Protein AF-0000000074131746 (afdb_homodimer)

Foldseek 3Di:
DPPQDDADPVLVLLVVQQQVVQKDFLVSSCVVCVVVPVDDSVVSVVSLVVCVVVVQWDWDDDVPTIIIGGPDHDVVNVVSVVVVVLVQDWPQCNVVVVVVVVVVDDDDPVRVVVVVVVVVVCVVPPDPHDDTDNDVPDDPPPPPPPPD/DPPQDDADPVLVLLVVQQQVVQKDFLVSSCVVCVVVPVDDSVVSVVSLVVCVVVVQWDWDDDVPTIIIGGPDHDVVNVVSVVVVVLVQDWPQCNVVVVVVVVVVDDDDPVRVVVVVVVVVVCVVPPDPHDDTDNDVPDDPPPVPPPPD

InterPro domains:
  IPR005650 BlaI transcriptional regulatory family [PF03965] (7-120)
  IPR005650 BlaI transcriptional regulatory family [PIRSF019455] (4-130)
  IPR014071 Copper transport repressor CopY/TcrY [TIGR02698] (6-135)
  IPR036388 Winged helix-like DNA-binding domain superfamily [G3DSA:1.10.10.10] (1-81)
  IPR036390 Winged helix DNA-binding domain superfamily [SSF46785] (6-123)

pLDDT: mean 87.14, std 15.18, range [27.81, 98.25]

Radius of gyration: 21.37 Å; Cα contacts (8 Å, |Δi|>4): 357; chains: 2; bounding box: 47×70×38 Å

Structure (mmCIF, N/CA/C/O backbone):
data_AF-0000000074131746-model_v1
#
loop_
_entity.id
_entity.type
_entity.pdbx_description
1 polymer 'CopAB ATPases metal-fist type repressor'
#
loop_
_atom_site.group_PDB
_atom_site.id
_atom_site.type_symbol
_atom_site.label_atom_id
_atom_site.label_alt_id
_atom_site.label_comp_id
_atom_site.label_asym_id
_atom_site.label_entity_id
_atom_site.label_seq_id
_atom_site.pdbx_PDB_ins_code
_atom_site.Cartn_x
_atom_site.Cartn_y
_atom_site.Cartn_z
_atom_site.occupancy
_atom_site.B_iso_or_equiv
_atom_site.auth_seq_id
_atom_site.auth_comp_id
_atom_site.auth_asym_id
_atom_site.auth_atom_id
_atom_site.pdbx_PDB_model_num
ATOM 1 N N . MET A 1 1 ? 11.625 -12.805 16.641 1 27.81 1 MET A N 1
ATOM 2 C CA . MET A 1 1 ? 10.719 -11.688 16.391 1 27.81 1 MET A CA 1
ATOM 3 C C . MET A 1 1 ? 10.656 -11.367 14.891 1 27.81 1 MET A C 1
ATOM 5 O O . MET A 1 1 ? 11.664 -10.984 14.297 1 27.81 1 MET A O 1
ATOM 9 N N . LEU A 1 2 ? 10 -11.992 14 1 40.97 2 LEU A N 1
ATOM 10 C CA . LEU A 1 2 ? 10.227 -11.891 12.562 1 40.97 2 LEU A CA 1
ATOM 11 C C . LEU A 1 2 ? 10.25 -10.43 12.125 1 40.97 2 LEU A C 1
ATOM 13 O O . LEU A 1 2 ? 9.375 -9.648 12.492 1 40.97 2 LEU A O 1
ATOM 17 N N . GLU A 1 3 ? 11.445 -9.914 11.945 1 53.53 3 GLU A N 1
ATOM 18 C CA . GLU A 1 3 ? 11.789 -8.555 11.539 1 53.53 3 GLU A CA 1
ATOM 19 C C . GLU A 1 3 ? 10.852 -8.055 10.445 1 53.53 3 GLU A C 1
ATOM 21 O O . GLU A 1 3 ? 10.258 -8.852 9.719 1 53.53 3 GLU A O 1
ATOM 26 N N . LYS A 1 4 ? 10.453 -6.93 10.617 1 67.19 4 LYS A N 1
ATOM 27 C CA . LYS A 1 4 ? 9.617 -6.266 9.617 1 67.19 4 LYS A CA 1
ATOM 28 C C . LYS A 1 4 ? 10.102 -6.562 8.203 1 67.19 4 LYS A C 1
ATOM 30 O O . LYS A 1 4 ? 11.289 -6.398 7.902 1 67.19 4 LYS A O 1
ATOM 35 N N . VAL A 1 5 ? 9.375 -7.336 7.445 1 79.5 5 VAL A N 1
ATOM 36 C CA . VAL A 1 5 ? 9.688 -7.715 6.074 1 79.5 5 VAL A CA 1
ATOM 37 C C . VAL A 1 5 ? 9.695 -6.473 5.184 1 79.5 5 VAL A C 1
ATOM 39 O O . VAL A 1 5 ? 8.727 -5.719 5.152 1 79.5 5 VAL A O 1
ATOM 42 N N . GLU A 1 6 ? 10.906 -6.129 4.781 1 81.88 6 GLU A N 1
ATOM 43 C CA . GLU A 1 6 ? 11.039 -5.035 3.824 1 81.88 6 GLU A CA 1
ATOM 44 C C . GLU A 1 6 ? 11.312 -5.562 2.418 1 81.88 6 GLU A C 1
ATOM 46 O O . GLU A 1 6 ? 12.43 -5.984 2.111 1 81.88 6 GLU A O 1
ATOM 51 N N . ILE A 1 7 ? 10.328 -5.543 1.594 1 87.25 7 ILE A N 1
ATOM 52 C CA . ILE A 1 7 ? 10.43 -6.066 0.236 1 87.25 7 ILE A CA 1
ATOM 53 C C . ILE A 1 7 ? 10.242 -4.934 -0.769 1 87.25 7 ILE A C 1
ATOM 55 O O . ILE A 1 7 ? 9.281 -4.164 -0.677 1 87.25 7 ILE A O 1
ATOM 59 N N . SER A 1 8 ? 11.195 -4.758 -1.64 1 87.25 8 SER A N 1
ATOM 60 C CA . SER A 1 8 ? 11.07 -3.768 -2.703 1 87.25 8 SER A CA 1
ATOM 61 C C . SER A 1 8 ? 10.062 -4.207 -3.754 1 87.25 8 SER A C 1
ATOM 63 O O . SER A 1 8 ? 9.641 -5.367 -3.77 1 87.25 8 SER A O 1
ATOM 65 N N . ASN A 1 9 ? 9.703 -3.336 -4.668 1 84.19 9 ASN A N 1
ATOM 66 C CA . ASN A 1 9 ? 8.758 -3.662 -5.73 1 84.19 9 ASN A CA 1
ATOM 67 C C . ASN A 1 9 ? 9.273 -4.797 -6.613 1 84.19 9 ASN A C 1
ATOM 69 O O . ASN A 1 9 ? 8.523 -5.707 -6.965 1 84.19 9 ASN A O 1
ATOM 73 N N . ALA A 1 10 ? 10.57 -4.68 -6.914 1 88.75 10 ALA A N 1
ATOM 74 C CA . ALA A 1 10 ? 11.172 -5.707 -7.762 1 88.75 10 ALA A CA 1
ATOM 75 C C . ALA A 1 10 ? 11.18 -7.062 -7.059 1 88.75 10 ALA A C 1
ATOM 77 O O . ALA A 1 10 ? 10.852 -8.086 -7.664 1 88.75 10 ALA A O 1
ATOM 78 N N . GLU A 1 11 ? 11.492 -6.984 -5.82 1 93.12 11 GLU A N 1
ATOM 79 C CA . GLU A 1 11 ? 11.508 -8.219 -5.039 1 93.12 11 GLU A CA 1
ATOM 80 C C . GLU A 1 11 ? 10.102 -8.797 -4.891 1 93.12 11 GLU A C 1
ATOM 82 O O . GLU A 1 11 ? 9.93 -10.016 -4.883 1 93.12 11 GLU A O 1
ATOM 87 N N . TRP A 1 12 ? 9.227 -7.906 -4.816 1 91.25 12 TRP A N 1
ATOM 88 C CA . TRP A 1 12 ? 7.84 -8.328 -4.668 1 91.25 12 TRP A CA 1
ATOM 89 C C . TRP A 1 12 ? 7.387 -9.141 -5.879 1 91.25 12 TRP A C 1
ATOM 91 O O . TRP A 1 12 ? 6.711 -10.164 -5.73 1 91.25 12 TRP A O 1
ATOM 101 N N . ASP A 1 13 ? 7.793 -8.789 -7.035 1 90.06 13 ASP A N 1
ATOM 102 C CA . ASP A 1 13 ? 7.441 -9.516 -8.258 1 90.06 13 ASP A CA 1
ATOM 103 C C . ASP A 1 13 ? 7.973 -10.945 -8.219 1 90.06 13 ASP A C 1
ATOM 105 O O . ASP A 1 13 ? 7.266 -11.883 -8.602 1 90.06 13 ASP A O 1
ATOM 109 N N . VAL A 1 14 ? 9.133 -10.977 -7.715 1 93.38 14 VAL A N 1
ATOM 110 C CA . VAL A 1 14 ? 9.742 -12.297 -7.621 1 93.38 14 VAL A CA 1
ATOM 111 C C . VAL A 1 14 ? 9.008 -13.125 -6.574 1 93.38 14 VAL A C 1
ATOM 113 O O . VAL A 1 14 ? 8.672 -14.289 -6.816 1 93.38 14 VAL A O 1
ATOM 116 N N . MET A 1 15 ? 8.742 -12.531 -5.445 1 93.31 15 MET A N 1
ATOM 117 C CA . MET A 1 15 ? 8.086 -13.227 -4.34 1 93.31 15 MET A CA 1
ATOM 118 C C . MET A 1 15 ? 6.707 -13.719 -4.75 1 93.31 15 MET A C 1
ATOM 120 O O . MET A 1 15 ? 6.293 -14.812 -4.359 1 93.31 15 MET A O 1
ATOM 124 N N . ARG A 1 16 ? 6.035 -12.945 -5.469 1 90.31 16 ARG A N 1
ATOM 125 C CA . ARG A 1 16 ? 4.707 -13.336 -5.922 1 90.31 16 ARG A CA 1
ATOM 126 C C . ARG A 1 16 ? 4.754 -14.664 -6.684 1 90.31 16 ARG A C 1
ATOM 128 O O . ARG A 1 16 ? 3.875 -15.508 -6.516 1 90.31 16 ARG A O 1
ATOM 135 N N . VAL A 1 17 ? 5.73 -14.82 -7.531 1 90.69 17 VAL A N 1
ATOM 136 C CA . VAL A 1 17 ? 5.883 -16.047 -8.305 1 90.69 17 VAL A CA 1
ATOM 137 C C . VAL A 1 17 ? 6.238 -17.203 -7.379 1 90.69 17 VAL A C 1
ATOM 139 O O . VAL A 1 17 ? 5.664 -18.297 -7.484 1 90.69 17 VAL A O 1
ATOM 142 N N . ILE A 1 18 ? 7.109 -16.922 -6.434 1 93.25 18 ILE A N 1
ATOM 143 C CA . ILE A 1 18 ? 7.559 -17.969 -5.523 1 93.25 18 ILE A CA 1
ATOM 144 C C . ILE A 1 18 ? 6.398 -18.406 -4.637 1 93.25 18 ILE A C 1
ATOM 146 O O . ILE A 1 18 ? 6.227 -19.609 -4.387 1 93.25 18 ILE A O 1
ATOM 150 N N . TRP A 1 19 ? 5.621 -17.516 -4.121 1 91.75 19 TRP A N 1
ATOM 151 C CA . TRP A 1 19 ? 4.441 -17.844 -3.334 1 91.75 19 TRP A CA 1
ATOM 152 C C . TRP A 1 19 ? 3.443 -18.656 -4.164 1 91.75 19 TRP A C 1
ATOM 154 O O . TRP A 1 19 ? 2.871 -19.625 -3.682 1 91.75 19 TRP A O 1
ATOM 164 N N . ALA A 1 20 ? 3.246 -18.234 -5.395 1 87.62 20 ALA A N 1
ATOM 165 C CA . ALA A 1 20 ? 2.25 -18.844 -6.266 1 87.62 20 ALA A CA 1
ATOM 166 C C . ALA A 1 20 ? 2.617 -20.297 -6.578 1 87.62 20 ALA A C 1
ATOM 168 O O . ALA A 1 20 ? 1.752 -21.172 -6.59 1 87.62 20 ALA A O 1
ATOM 169 N N . LEU A 1 21 ? 3.908 -20.547 -6.738 1 88.12 21 LEU A N 1
ATOM 170 C CA . LEU A 1 21 ? 4.352 -21.875 -7.176 1 88.12 21 LEU A CA 1
ATOM 171 C C . LEU A 1 21 ? 4.77 -22.734 -5.988 1 88.12 21 LEU A C 1
ATOM 173 O O . LEU A 1 21 ? 4.848 -23.953 -6.098 1 88.12 21 LEU A O 1
ATOM 177 N N . GLY A 1 22 ? 4.988 -22.094 -4.859 1 89.88 22 GLY A N 1
ATOM 178 C CA . GLY A 1 22 ? 5.426 -22.828 -3.678 1 89.88 22 GLY A CA 1
ATOM 179 C C . GLY A 1 22 ? 6.867 -23.297 -3.764 1 89.88 22 GLY A C 1
ATOM 180 O O . GLY A 1 22 ? 7.73 -22.797 -3.037 1 89.88 22 GLY A O 1
ATOM 181 N N . GLU A 1 23 ? 7.109 -24.281 -4.578 1 92.56 23 GLU A N 1
ATOM 182 C CA . GLU A 1 23 ? 8.445 -24.719 -4.961 1 92.56 23 GLU A CA 1
ATOM 183 C C . GLU A 1 23 ? 8.719 -24.453 -6.438 1 92.56 23 GLU A C 1
ATOM 185 O O . GLU A 1 23 ? 7.914 -24.812 -7.301 1 92.56 23 GLU A O 1
ATOM 190 N N . THR A 1 24 ? 9.844 -23.766 -6.621 1 93.62 24 THR A N 1
ATOM 191 C CA . THR A 1 24 ? 10.086 -23.359 -8 1 93.62 24 THR A CA 1
ATOM 192 C C . THR A 1 24 ? 11.586 -23.281 -8.281 1 93.62 24 THR A C 1
ATOM 194 O O . THR A 1 24 ? 12.398 -23.406 -7.363 1 93.62 24 THR A O 1
ATOM 197 N N . THR A 1 25 ? 11.906 -23.172 -9.578 1 94.75 25 THR A N 1
ATOM 198 C CA . THR A 1 25 ? 13.289 -23.016 -9.992 1 94.75 25 THR A CA 1
ATOM 199 C C . THR A 1 25 ? 13.531 -21.625 -10.57 1 94.75 25 THR A C 1
ATOM 201 O O . THR A 1 25 ? 12.586 -20.891 -10.852 1 94.75 25 THR A O 1
ATOM 204 N N . SER A 1 26 ? 14.883 -21.25 -10.641 1 94.06 26 SER A N 1
ATOM 205 C CA . SER A 1 26 ? 15.211 -19.953 -11.25 1 94.06 26 SER A CA 1
ATOM 206 C C . SER A 1 26 ? 14.641 -19.844 -12.656 1 94.06 26 SER A C 1
ATOM 208 O O . SER A 1 26 ? 14.141 -18.797 -13.055 1 94.06 26 SER A O 1
ATOM 210 N N . ARG A 1 27 ? 14.578 -20.953 -13.422 1 92.44 27 ARG A N 1
ATOM 211 C CA . ARG A 1 27 ? 14.047 -20.969 -14.781 1 92.44 27 ARG A CA 1
ATOM 212 C C . ARG A 1 27 ? 12.547 -20.672 -14.789 1 92.44 27 ARG A C 1
ATOM 214 O O . ARG A 1 27 ? 12.078 -19.859 -15.594 1 92.44 27 ARG A O 1
ATOM 221 N N . GLN A 1 28 ? 11.875 -21.297 -13.891 1 90.81 28 GLN A N 1
ATOM 222 C CA . GLN A 1 28 ? 10.43 -21.094 -13.797 1 90.81 28 GLN A CA 1
ATOM 223 C C . GLN A 1 28 ? 10.109 -19.641 -13.406 1 90.81 28 GLN A C 1
ATOM 225 O O . GLN A 1 28 ? 9.164 -19.047 -13.93 1 90.81 28 GLN A O 1
ATOM 230 N N . ILE A 1 29 ? 10.883 -19.109 -12.492 1 92.62 29 ILE A N 1
ATOM 231 C CA . ILE A 1 29 ? 10.672 -17.734 -12.047 1 92.62 29 ILE A CA 1
ATOM 232 C C . ILE A 1 29 ? 10.922 -16.766 -13.195 1 92.62 29 ILE A C 1
ATOM 234 O O . ILE A 1 29 ? 10.125 -15.852 -13.438 1 92.62 29 ILE A O 1
ATOM 238 N N . ILE A 1 30 ? 11.984 -17.016 -13.938 1 92.88 30 ILE A N 1
ATOM 239 C CA . ILE A 1 30 ? 12.367 -16.156 -15.055 1 92.88 30 ILE A CA 1
ATOM 240 C C . ILE A 1 30 ? 11.273 -16.188 -16.125 1 92.88 30 ILE A C 1
ATOM 242 O O . ILE A 1 30 ? 10.875 -15.148 -16.656 1 92.88 30 ILE A O 1
ATOM 246 N N . GLU A 1 31 ? 10.766 -17.359 -16.438 1 89.69 31 GLU A N 1
ATOM 247 C CA . GLU A 1 31 ? 9.727 -17.531 -17.438 1 89.69 31 GLU A CA 1
ATOM 248 C C . GLU A 1 31 ? 8.438 -16.812 -17.031 1 89.69 31 GLU A C 1
ATOM 250 O O . GLU A 1 31 ? 7.793 -16.156 -17.844 1 89.69 31 GLU A O 1
ATOM 255 N N . ALA A 1 32 ? 8.125 -17 -15.773 1 86.81 32 ALA A N 1
ATOM 256 C CA . ALA A 1 32 ? 6.895 -16.391 -15.266 1 86.81 32 ALA A CA 1
ATOM 257 C C . ALA A 1 32 ? 6.973 -14.867 -15.312 1 86.81 32 ALA A C 1
ATOM 259 O O . ALA A 1 32 ? 5.965 -14.195 -15.539 1 86.81 32 ALA A O 1
ATOM 260 N N . LEU A 1 33 ? 8.172 -14.305 -15.07 1 88.81 33 LEU A N 1
ATOM 261 C CA . LEU A 1 33 ? 8.336 -12.859 -14.992 1 88.81 33 LEU A CA 1
ATOM 262 C C . LEU A 1 33 ? 8.664 -12.273 -16.359 1 88.81 33 LEU A C 1
ATOM 264 O O . LEU A 1 33 ? 8.633 -11.055 -16.531 1 88.81 33 LEU A O 1
ATOM 268 N N . SER A 1 34 ? 8.977 -13.086 -17.328 1 83.19 34 SER A N 1
ATOM 269 C CA . SER A 1 34 ? 9.406 -12.609 -18.641 1 83.19 34 SER A CA 1
ATOM 270 C C . SER A 1 34 ? 8.297 -11.82 -19.328 1 83.19 34 SER A C 1
ATOM 272 O O . SER A 1 34 ? 8.562 -10.828 -20.016 1 83.19 34 SER A O 1
ATOM 274 N N . ASP A 1 35 ? 7.086 -12.25 -19.125 1 74.5 35 ASP A N 1
ATOM 275 C CA . ASP A 1 35 ? 5.969 -11.586 -19.781 1 74.5 35 ASP A CA 1
ATOM 276 C C . ASP A 1 35 ? 5.617 -10.273 -19.078 1 74.5 35 ASP A C 1
ATOM 278 O O . ASP A 1 35 ? 5.113 -9.344 -19.719 1 74.5 35 ASP A O 1
ATOM 282 N N . ARG A 1 36 ? 5.867 -10.266 -17.781 1 73.31 36 ARG A N 1
ATOM 283 C CA . ARG A 1 36 ? 5.453 -9.102 -17.016 1 73.31 36 ARG A CA 1
ATOM 284 C C . ARG A 1 36 ? 6.582 -8.086 -16.906 1 73.31 36 ARG A C 1
ATOM 286 O O . ARG A 1 36 ? 6.352 -6.879 -17 1 73.31 36 ARG A O 1
ATOM 293 N N . ARG A 1 37 ? 7.723 -8.812 -16.719 1 74.44 37 ARG A N 1
ATOM 294 C CA . ARG A 1 37 ? 8.891 -7.957 -16.547 1 74.44 37 ARG A CA 1
ATOM 295 C C . ARG A 1 37 ? 9.93 -8.219 -17.625 1 74.44 37 ARG A C 1
ATOM 297 O O . ARG A 1 37 ? 10.047 -9.336 -18.125 1 74.44 37 ARG A O 1
ATOM 304 N N . GLN A 1 38 ? 10.367 -7.254 -18.391 1 82.25 38 GLN A N 1
ATOM 305 C CA . GLN A 1 38 ? 11.406 -7.375 -19.406 1 82.25 38 GLN A CA 1
ATOM 306 C C . GLN A 1 38 ? 12.797 -7.391 -18.766 1 82.25 38 GLN A C 1
ATOM 308 O O . GLN A 1 38 ? 13.695 -6.68 -19.219 1 82.25 38 GLN A O 1
ATOM 313 N N . TRP A 1 39 ? 12.922 -8.281 -17.719 1 83.5 39 TRP A N 1
ATOM 314 C CA . TRP A 1 39 ? 14.219 -8.398 -17.062 1 83.5 39 TRP A CA 1
ATOM 315 C C . TRP A 1 39 ? 15.094 -9.438 -17.75 1 83.5 39 TRP A C 1
ATOM 317 O O . TRP A 1 39 ? 14.594 -10.445 -18.25 1 83.5 39 TRP A O 1
ATOM 327 N N . LYS A 1 40 ? 16.344 -9.156 -17.703 1 89.56 40 LYS A N 1
ATOM 328 C CA . LYS A 1 40 ? 17.297 -10.203 -18.047 1 89.56 40 LYS A CA 1
ATOM 329 C C . LYS A 1 40 ? 17.328 -11.297 -16.984 1 89.56 40 LYS A C 1
ATOM 331 O O . LYS A 1 40 ? 17.125 -11.031 -15.805 1 89.56 40 LYS A O 1
ATOM 336 N N . PRO A 1 41 ? 17.547 -12.508 -17.484 1 92.75 41 PRO A N 1
ATOM 337 C CA . PRO A 1 41 ? 17.641 -13.609 -16.516 1 92.75 41 PRO A CA 1
ATOM 338 C C . PRO A 1 41 ? 18.594 -13.297 -15.359 1 92.75 41 PRO A C 1
ATOM 340 O O . PRO A 1 41 ? 18.297 -13.641 -14.211 1 92.75 41 PRO A O 1
ATOM 343 N N . ALA A 1 42 ? 19.625 -12.609 -15.586 1 93.88 42 ALA A N 1
ATOM 344 C CA . ALA A 1 42 ? 20.609 -12.281 -14.547 1 93.88 42 ALA A CA 1
ATOM 345 C C . ALA A 1 42 ? 19.984 -11.391 -13.477 1 93.88 42 ALA A C 1
ATOM 347 O O . ALA A 1 42 ? 20.312 -11.508 -12.289 1 93.88 42 ALA A O 1
ATOM 348 N N . THR A 1 43 ? 19.156 -10.508 -13.828 1 93.69 43 THR A N 1
ATOM 349 C CA . THR A 1 43 ? 18.469 -9.617 -12.891 1 93.69 43 THR A CA 1
ATOM 350 C C . THR A 1 43 ? 17.594 -10.414 -11.938 1 93.69 43 THR A C 1
ATOM 352 O O . THR A 1 43 ? 17.641 -10.211 -10.719 1 93.69 43 THR A O 1
ATOM 355 N N . THR A 1 44 ? 16.859 -11.273 -12.562 1 95.25 44 THR A N 1
ATOM 356 C CA . THR A 1 44 ? 15.977 -12.117 -11.758 1 95.25 44 THR A CA 1
ATOM 357 C C . THR A 1 44 ? 16.797 -12.969 -10.781 1 95.25 44 THR A C 1
ATOM 359 O O . THR A 1 44 ? 16.422 -13.102 -9.609 1 95.25 44 THR A O 1
ATOM 362 N N . LYS A 1 45 ? 17.875 -13.492 -11.266 1 95.75 45 LYS A N 1
ATOM 363 C CA . LYS A 1 45 ? 18.734 -14.32 -10.414 1 95.75 45 LYS A CA 1
ATOM 364 C C . LYS A 1 45 ? 19.312 -13.508 -9.258 1 95.75 45 LYS A C 1
ATOM 366 O O . LYS A 1 45 ? 19.375 -13.992 -8.125 1 95.75 45 LYS A O 1
ATOM 371 N N . THR A 1 46 ? 19.703 -12.344 -9.531 1 96.62 46 THR A N 1
ATOM 372 C CA . THR A 1 46 ? 20.203 -11.453 -8.492 1 96.62 46 THR A CA 1
ATOM 373 C C . THR A 1 46 ? 19.141 -11.195 -7.426 1 96.62 46 THR A C 1
ATOM 375 O O . THR A 1 46 ? 19.438 -11.25 -6.23 1 96.62 46 THR A O 1
ATOM 378 N N . LEU A 1 47 ? 17.969 -10.977 -7.867 1 96.88 47 LEU A N 1
ATOM 379 C CA . LEU A 1 47 ? 16.859 -10.711 -6.949 1 96.88 47 LEU A CA 1
ATOM 380 C C . LEU A 1 47 ? 16.562 -11.938 -6.09 1 96.88 47 LEU A C 1
ATOM 382 O O . LEU A 1 47 ? 16.297 -11.812 -4.891 1 96.88 47 LEU A O 1
ATOM 386 N N . ILE A 1 48 ? 16.609 -13.102 -6.777 1 97.06 48 ILE A N 1
ATOM 387 C CA . ILE A 1 48 ? 16.406 -14.344 -6.035 1 97.06 48 ILE A CA 1
ATOM 388 C C . ILE A 1 48 ? 17.469 -14.469 -4.949 1 97.06 48 ILE A C 1
ATOM 390 O O . ILE A 1 48 ? 17.156 -14.773 -3.793 1 97.06 48 ILE A O 1
ATOM 394 N N . GLY A 1 49 ? 18.688 -14.242 -5.32 1 97.06 49 GLY A N 1
ATOM 395 C CA . GLY A 1 49 ? 19.797 -14.305 -4.371 1 97.06 49 GLY A CA 1
ATOM 396 C C . GLY A 1 49 ? 19.625 -13.352 -3.203 1 97.06 49 GLY A C 1
ATOM 397 O O . GLY A 1 49 ? 19.922 -13.703 -2.059 1 97.06 49 GLY A O 1
ATOM 398 N N . ARG A 1 50 ? 19.141 -12.164 -3.428 1 97.19 50 ARG A N 1
ATOM 399 C CA . ARG A 1 50 ? 18.875 -11.18 -2.379 1 97.19 50 ARG A CA 1
ATOM 400 C C . ARG A 1 50 ? 17.812 -11.672 -1.418 1 97.19 50 ARG A C 1
ATOM 402 O O . ARG A 1 50 ? 17.938 -11.516 -0.202 1 97.19 50 ARG A O 1
ATOM 409 N N . LEU A 1 51 ? 16.812 -12.242 -1.971 1 97.44 51 LEU A N 1
ATOM 410 C CA . LEU A 1 51 ? 15.711 -12.742 -1.157 1 97.44 51 LEU A CA 1
ATOM 411 C C . LEU A 1 51 ? 16.172 -13.898 -0.274 1 97.44 51 LEU A C 1
ATOM 413 O O . LEU A 1 51 ? 15.734 -14.023 0.872 1 97.44 51 LEU A O 1
ATOM 417 N N . VAL A 1 52 ? 17.031 -14.742 -0.817 1 97.19 52 VAL A N 1
ATOM 418 C CA . VAL A 1 52 ? 17.609 -15.836 -0.042 1 97.19 52 VAL A CA 1
ATOM 419 C C . VAL A 1 52 ? 18.484 -15.266 1.082 1 97.19 52 VAL A C 1
ATOM 421 O O . VAL A 1 52 ? 18.375 -15.703 2.23 1 97.19 52 VAL A O 1
ATOM 424 N N . ALA A 1 53 ? 19.25 -14.289 0.76 1 96.94 53 ALA A N 1
ATOM 425 C CA . ALA A 1 53 ? 20.141 -13.664 1.743 1 96.94 53 ALA A CA 1
ATOM 426 C C . ALA A 1 53 ? 19.328 -13.008 2.863 1 96.94 53 ALA A C 1
ATOM 428 O O . ALA A 1 53 ? 19.75 -13.031 4.023 1 96.94 53 ALA A O 1
ATOM 429 N N . LYS A 1 54 ? 18.188 -12.508 2.553 1 95.25 54 LYS A N 1
ATOM 430 C CA . LYS A 1 54 ? 17.312 -11.852 3.527 1 95.25 54 LYS A CA 1
ATOM 431 C C . LYS A 1 54 ? 16.547 -12.867 4.363 1 95.25 54 LYS A C 1
ATOM 433 O O . LYS A 1 54 ? 15.938 -12.516 5.371 1 95.25 54 LYS A O 1
ATOM 438 N N . GLY A 1 55 ? 16.562 -14.086 3.904 1 96.19 55 GLY A N 1
ATOM 439 C CA . GLY A 1 55 ? 15.867 -15.133 4.629 1 96.19 55 GLY A CA 1
ATOM 440 C C . GLY A 1 55 ? 14.391 -15.234 4.273 1 96.19 55 GLY A C 1
ATOM 441 O O . GLY A 1 55 ? 13.617 -15.844 5.008 1 96.19 55 GLY A O 1
ATOM 442 N N . TYR A 1 56 ? 13.961 -14.641 3.221 1 96.81 56 TYR A N 1
ATOM 443 C CA . TYR A 1 56 ? 12.57 -14.688 2.793 1 96.81 56 TYR A CA 1
ATOM 444 C C . TYR A 1 56 ? 12.297 -15.906 1.927 1 96.81 56 TYR A C 1
ATOM 446 O O . TYR A 1 56 ? 11.172 -16.391 1.866 1 96.81 56 TYR A O 1
ATOM 454 N N . VAL A 1 57 ? 13.359 -16.312 1.23 1 97.44 57 VAL A N 1
ATOM 455 C CA . VAL A 1 57 ? 13.312 -17.469 0.334 1 97.44 57 VAL A CA 1
ATOM 456 C C . VAL A 1 57 ? 14.336 -18.5 0.769 1 97.44 57 VAL A C 1
ATOM 458 O O . VAL A 1 57 ? 15.477 -18.156 1.11 1 97.44 57 VAL A O 1
ATOM 461 N N . GLY A 1 58 ? 13.836 -19.688 0.869 1 97.5 58 GLY A N 1
ATOM 462 C CA . GLY A 1 58 ? 14.742 -20.797 1.113 1 97.5 58 GLY A CA 1
ATOM 463 C C . GLY A 1 58 ? 15.195 -21.5 -0.158 1 97.5 58 GLY A C 1
ATOM 464 O O . GLY A 1 58 ? 14.562 -21.359 -1.207 1 97.5 58 GLY A O 1
ATOM 465 N N . THR A 1 59 ? 16.312 -22.188 -0.071 1 95.94 59 THR A N 1
ATOM 466 C CA . THR A 1 59 ? 16.844 -22.922 -1.216 1 95.94 59 THR A CA 1
ATOM 467 C C . THR A 1 59 ? 17.266 -24.344 -0.808 1 95.94 59 THR A C 1
ATOM 469 O O . THR A 1 59 ? 17.688 -24.562 0.327 1 95.94 59 THR A O 1
ATOM 472 N N . ARG A 1 60 ? 16.938 -25.219 -1.604 1 94.88 60 ARG A N 1
ATOM 473 C CA . ARG A 1 60 ? 17.453 -26.578 -1.444 1 94.88 60 ARG A CA 1
ATOM 474 C C . ARG A 1 60 ? 17.859 -27.172 -2.789 1 94.88 60 ARG A C 1
ATOM 476 O O . ARG A 1 60 ? 17.266 -26.828 -3.822 1 94.88 60 ARG A O 1
ATOM 483 N N . ARG A 1 61 ? 18.797 -28.016 -2.738 1 91.38 61 ARG A N 1
ATOM 484 C CA . ARG A 1 61 ? 19.312 -28.609 -3.967 1 91.38 61 ARG A CA 1
ATOM 485 C C . ARG A 1 61 ? 18.5 -29.844 -4.363 1 91.38 61 ARG A C 1
ATOM 487 O O . ARG A 1 61 ? 18.125 -30.641 -3.51 1 91.38 61 ARG A O 1
ATOM 494 N N . LYS A 1 62 ? 18.109 -29.844 -5.52 1 88.31 62 LYS A N 1
ATOM 495 C CA . LYS A 1 62 ? 17.5 -31.031 -6.133 1 88.31 62 LYS A CA 1
ATOM 496 C C . LYS A 1 62 ? 18.219 -31.406 -7.43 1 88.31 62 LYS A C 1
ATOM 498 O O . LYS A 1 62 ? 17.938 -30.828 -8.484 1 88.31 62 LYS A O 1
ATOM 503 N N . GLY A 1 63 ? 19.031 -32.531 -7.32 1 89.19 63 GLY A N 1
ATOM 504 C CA . GLY A 1 63 ? 19.875 -32.875 -8.469 1 89.19 63 GLY A CA 1
ATOM 505 C C . GLY A 1 63 ? 20.812 -31.75 -8.859 1 89.19 63 GLY A C 1
ATOM 506 O O . GLY A 1 63 ? 21.594 -31.281 -8.031 1 89.19 63 GLY A O 1
ATOM 507 N N . ARG A 1 64 ? 20.641 -31.344 -10.102 1 85.5 64 ARG A N 1
ATOM 508 C CA . ARG A 1 64 ? 21.516 -30.297 -10.609 1 85.5 64 ARG A CA 1
ATOM 509 C C . ARG A 1 64 ? 20.859 -28.922 -10.477 1 85.5 64 ARG A C 1
ATOM 511 O O . ARG A 1 64 ? 21.469 -27.906 -10.82 1 85.5 64 ARG A O 1
ATOM 518 N N . ALA A 1 65 ? 19.641 -28.859 -9.961 1 87.75 65 ALA A N 1
ATOM 519 C CA . ALA A 1 65 ? 18.922 -27.594 -9.891 1 87.75 65 ALA A CA 1
ATOM 520 C C . ALA A 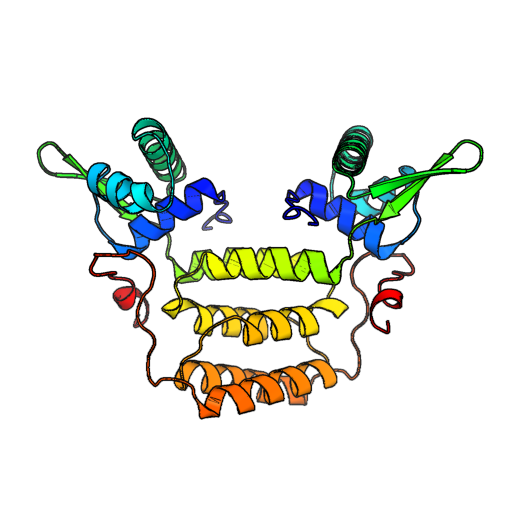1 65 ? 18.672 -27.172 -8.445 1 87.75 65 ALA A C 1
ATOM 522 O O . ALA A 1 65 ? 18.719 -28.016 -7.539 1 87.75 65 ALA A O 1
ATOM 523 N N . TYR A 1 66 ? 18.609 -25.844 -8.273 1 94.44 66 TYR A N 1
ATOM 524 C CA . TYR A 1 66 ? 18.172 -25.297 -6.988 1 94.44 66 TYR A CA 1
ATOM 525 C C . TYR A 1 66 ? 16.672 -25.062 -6.969 1 94.44 66 TYR A C 1
ATOM 527 O O . TYR A 1 66 ? 16.109 -24.531 -7.922 1 94.44 66 TYR A O 1
ATOM 535 N N . ILE A 1 67 ? 16.109 -25.594 -5.91 1 96.81 67 ILE A N 1
ATOM 536 C CA . ILE A 1 67 ? 14.695 -25.344 -5.684 1 96.81 67 ILE A CA 1
ATOM 537 C C . ILE A 1 67 ? 14.523 -24.203 -4.676 1 96.81 67 ILE A C 1
ATOM 539 O O . ILE A 1 67 ? 15.164 -24.203 -3.621 1 96.81 67 ILE A O 1
ATOM 543 N N . TYR A 1 68 ? 13.688 -23.25 -5.008 1 97 68 TYR A N 1
ATOM 544 C CA . TYR A 1 68 ? 13.391 -22.109 -4.148 1 97 68 TYR A CA 1
ATOM 545 C C . TYR A 1 68 ? 11.984 -22.203 -3.574 1 97 68 TYR A C 1
ATOM 547 O O . TYR A 1 68 ? 11.047 -22.609 -4.273 1 97 68 TYR A O 1
ATOM 555 N N . TYR A 1 69 ? 11.836 -21.875 -2.318 1 96.5 69 TYR A N 1
ATOM 556 C CA . TYR A 1 69 ? 10.531 -21.891 -1.664 1 96.5 69 TYR A CA 1
ATOM 557 C C . TYR A 1 69 ? 10.398 -20.734 -0.677 1 96.5 69 TYR A C 1
ATOM 559 O O . TYR A 1 69 ? 11.398 -20.281 -0.121 1 96.5 69 TYR A O 1
ATOM 567 N N . PRO A 1 70 ? 9.172 -20.281 -0.5 1 95.69 70 PRO A N 1
ATOM 568 C CA . PRO A 1 70 ? 9 -19.125 0.395 1 95.69 70 PRO A CA 1
ATOM 569 C C . PRO A 1 70 ? 9.125 -19.516 1.869 1 95.69 70 PRO A C 1
ATOM 571 O O . PRO A 1 70 ? 8.594 -20.531 2.295 1 95.69 70 PRO A O 1
ATOM 574 N N . ILE A 1 71 ? 9.812 -18.719 2.605 1 96.06 71 ILE A N 1
ATOM 575 C CA . ILE A 1 71 ? 9.93 -18.891 4.051 1 96.06 71 ILE A CA 1
ATOM 576 C C . ILE A 1 71 ? 8.891 -18.016 4.758 1 96.06 71 ILE A C 1
ATOM 578 O O . ILE A 1 71 ? 8.289 -18.453 5.746 1 96.06 71 ILE A O 1
ATOM 582 N N . ILE A 1 72 ? 8.586 -16.875 4.246 1 93.81 72 ILE A N 1
ATOM 583 C CA . ILE A 1 72 ? 7.594 -15.969 4.832 1 93.81 72 ILE A CA 1
ATOM 584 C C . ILE A 1 72 ? 6.23 -16.219 4.195 1 93.81 72 ILE A C 1
ATOM 586 O O . ILE A 1 72 ? 6.145 -16.609 3.027 1 93.81 72 ILE A O 1
ATOM 590 N N . LYS A 1 73 ? 5.203 -16 4.949 1 91.81 73 LYS A N 1
ATOM 591 C CA . LYS A 1 73 ? 3.84 -16.25 4.492 1 91.81 73 LYS A CA 1
ATOM 592 C C . LYS A 1 73 ? 3.324 -15.078 3.654 1 91.81 73 LYS A C 1
ATOM 594 O O . LYS A 1 73 ? 3.543 -13.914 4 1 91.81 73 LYS A O 1
ATOM 599 N N . GLU A 1 74 ? 2.656 -15.414 2.602 1 90.81 74 GLU A N 1
ATOM 600 C CA . GLU A 1 74 ? 2.205 -14.414 1.639 1 90.81 74 GLU A CA 1
ATOM 601 C C . GLU A 1 74 ? 1.212 -13.445 2.273 1 90.81 74 GLU A C 1
ATOM 603 O O . GLU A 1 74 ? 1.455 -12.234 2.314 1 90.81 74 GLU A O 1
ATOM 608 N N . GLN A 1 75 ? 0.13 -13.977 2.896 1 92.44 75 GLN A N 1
ATOM 609 C CA . GLN A 1 75 ? -0.933 -13.133 3.441 1 92.44 75 GLN A CA 1
ATOM 610 C C . GLN A 1 75 ? -0.404 -12.219 4.543 1 92.44 75 GLN A C 1
ATOM 612 O O . GLN A 1 75 ? -0.749 -11.039 4.594 1 92.44 75 GLN A O 1
ATOM 617 N N . GLN A 1 76 ? 0.405 -12.766 5.379 1 93.5 76 GLN A N 1
ATOM 618 C CA . GLN A 1 76 ? 0.97 -11.977 6.465 1 93.5 76 GLN A CA 1
ATOM 619 C C . GLN A 1 76 ? 1.834 -10.836 5.926 1 93.5 76 GLN A C 1
ATOM 621 O O . GLN A 1 76 ? 1.764 -9.711 6.418 1 93.5 76 GLN A O 1
ATOM 626 N N . THR A 1 77 ? 2.637 -11.188 4.941 1 93.31 77 THR A N 1
ATOM 627 C CA . THR A 1 77 ? 3.523 -10.195 4.344 1 93.31 77 THR A CA 1
ATOM 628 C C . THR A 1 77 ? 2.721 -9.102 3.639 1 93.31 77 THR A C 1
ATOM 630 O O . THR A 1 77 ? 3.023 -7.918 3.775 1 93.31 77 THR A O 1
ATOM 633 N N . ILE A 1 78 ? 1.67 -9.508 2.949 1 93.31 78 ILE A N 1
ATOM 634 C CA . ILE A 1 78 ? 0.773 -8.57 2.279 1 93.31 78 ILE A CA 1
ATOM 635 C C . ILE A 1 78 ? 0.147 -7.629 3.309 1 93.31 78 ILE A C 1
ATOM 637 O O . ILE A 1 78 ? 0.188 -6.41 3.148 1 93.31 78 ILE A O 1
ATOM 641 N N . ASN A 1 79 ? -0.373 -8.219 4.387 1 94.56 79 ASN A N 1
ATOM 642 C CA . ASN A 1 79 ? -1.034 -7.43 5.418 1 94.56 79 ASN A CA 1
ATOM 643 C C . ASN A 1 79 ? -0.089 -6.398 6.027 1 94.56 79 ASN A C 1
ATOM 645 O O . ASN A 1 79 ? -0.462 -5.238 6.211 1 94.56 79 ASN A O 1
ATOM 649 N N . GLU A 1 80 ? 1.081 -6.871 6.285 1 93.25 80 GLU A N 1
ATOM 650 C CA . GLU A 1 80 ? 2.059 -5.973 6.891 1 93.25 80 GLU A CA 1
ATOM 651 C C . GLU A 1 80 ? 2.383 -4.801 5.965 1 93.25 80 GLU A C 1
ATOM 653 O O . GLU A 1 80 ? 2.449 -3.654 6.406 1 93.25 80 GLU A O 1
ATOM 658 N N . GLN A 1 81 ? 2.568 -5.125 4.723 1 90.88 81 GLN A N 1
ATOM 659 C CA . GLN A 1 81 ? 2.9 -4.086 3.752 1 90.88 81 GLN A CA 1
ATOM 660 C C . GLN A 1 81 ? 1.749 -3.098 3.592 1 90.88 81 GLN A C 1
ATOM 662 O O . GLN A 1 81 ? 1.967 -1.884 3.57 1 90.88 81 GLN A O 1
ATOM 667 N N . ILE A 1 82 ? 0.513 -3.574 3.512 1 94 82 ILE A N 1
ATOM 668 C CA . ILE A 1 82 ? -0.651 -2.725 3.291 1 94 82 ILE A CA 1
ATOM 669 C C . ILE A 1 82 ? -0.914 -1.875 4.531 1 94 82 ILE A C 1
ATOM 671 O O . ILE A 1 82 ? -1.217 -0.684 4.426 1 94 82 ILE A O 1
ATOM 675 N N . LEU A 1 83 ? -0.757 -2.467 5.711 1 94.31 83 LEU A N 1
ATOM 676 C CA . LEU A 1 83 ? -0.958 -1.716 6.945 1 94.31 83 LEU A CA 1
ATOM 677 C C . LEU A 1 83 ? 0.079 -0.606 7.082 1 94.31 83 LEU A C 1
ATOM 679 O O . LEU A 1 83 ? -0.237 0.49 7.551 1 94.31 83 LEU A O 1
ATOM 683 N N . THR A 1 84 ? 1.253 -0.973 6.664 1 90.62 84 THR A N 1
ATOM 684 C CA . THR A 1 84 ? 2.295 0.047 6.684 1 90.62 84 THR A CA 1
ATOM 685 C C . THR A 1 84 ? 1.931 1.211 5.766 1 90.62 84 THR A C 1
ATOM 687 O O . THR A 1 84 ? 2.102 2.375 6.133 1 90.62 84 THR A O 1
ATOM 690 N N . SER A 1 85 ? 1.409 0.889 4.59 1 90.56 85 SER A N 1
ATOM 691 C CA . SER A 1 85 ? 0.994 1.92 3.645 1 90.56 85 SER A CA 1
ATOM 692 C C . SER A 1 85 ? -0.128 2.779 4.219 1 90.56 85 SER A C 1
ATOM 694 O O . SER A 1 85 ? -0.089 4.008 4.121 1 90.56 85 SER A O 1
ATOM 696 N N . PHE A 1 86 ? -1.115 2.209 4.926 1 93.12 86 PHE A N 1
ATOM 697 C CA . PHE A 1 86 ? -2.232 2.939 5.512 1 93.12 86 PHE A CA 1
ATOM 698 C C . PHE A 1 86 ? -1.774 3.744 6.723 1 93.12 86 PHE A C 1
ATOM 700 O O . PHE A 1 86 ? -2.363 4.777 7.047 1 93.12 86 PHE A O 1
ATOM 707 N N . GLY A 1 87 ? -0.726 3.234 7.367 1 89.88 87 GLY A N 1
ATOM 708 C CA . GLY A 1 87 ? -0.17 3.951 8.5 1 89.88 87 GLY A CA 1
ATOM 709 C C . GLY A 1 87 ? 0.451 5.281 8.125 1 89.88 87 GLY A C 1
ATOM 710 O O . GLY A 1 87 ? 0.668 6.141 8.984 1 89.88 87 GLY A O 1
ATOM 711 N N . ASN A 1 88 ? 0.681 5.395 6.852 1 85.06 88 ASN A N 1
ATOM 712 C CA . ASN A 1 88 ? 1.322 6.605 6.355 1 85.06 88 ASN A CA 1
ATOM 713 C C . ASN A 1 88 ? 0.302 7.586 5.785 1 85.06 88 ASN A C 1
ATOM 715 O O . ASN A 1 88 ? 0.673 8.57 5.137 1 85.06 88 ASN A O 1
ATOM 719 N N . ILE A 1 89 ? -0.978 7.332 5.996 1 88.75 89 ILE A N 1
ATOM 720 C CA . ILE A 1 89 ? -2.057 8.18 5.492 1 88.75 89 ILE A CA 1
ATOM 721 C C . ILE A 1 89 ? -2.748 8.883 6.656 1 88.75 89 ILE A C 1
ATOM 723 O O . ILE A 1 89 ? -2.949 8.289 7.719 1 88.75 89 ILE A O 1
ATOM 727 N N . CYS A 1 90 ? -3.072 10.125 6.449 1 87.06 90 CYS A N 1
ATOM 728 C CA . CYS A 1 90 ? -3.906 10.828 7.418 1 87.06 90 CYS A CA 1
ATOM 729 C C . CYS A 1 90 ? -5.238 10.117 7.617 1 87.06 90 CYS A C 1
ATOM 731 O O . CYS A 1 90 ? -5.871 9.695 6.645 1 87.06 90 CYS A O 1
ATOM 733 N N . GLN A 1 91 ? -5.621 9.969 8.844 1 89.31 91 GLN A N 1
ATOM 734 C CA . GLN A 1 91 ? -6.828 9.219 9.18 1 89.31 91 GLN A CA 1
ATOM 735 C C . GLN A 1 91 ? -8.055 9.812 8.484 1 89.31 9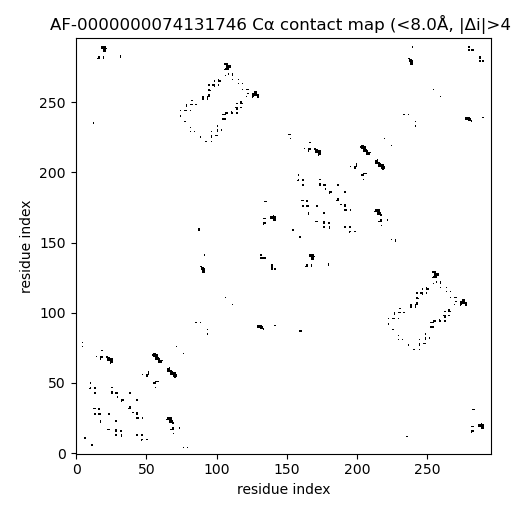1 GLN A C 1
ATOM 737 O O . GLN A 1 91 ? -9.031 9.102 8.227 1 89.31 91 GLN A O 1
ATOM 742 N N . MET A 1 92 ? -7.996 11.07 8.133 1 88.62 92 MET A N 1
ATOM 743 C CA . MET A 1 92 ? -9.133 11.719 7.48 1 88.62 92 MET A CA 1
ATOM 744 C C . MET A 1 92 ? -9.289 11.219 6.051 1 88.62 92 MET A C 1
ATOM 746 O O . MET A 1 92 ? -10.352 11.383 5.445 1 88.62 92 MET A O 1
ATOM 750 N N . HIS A 1 93 ? -8.234 10.68 5.508 1 91.94 93 HIS A N 1
ATOM 751 C CA . HIS A 1 93 ? -8.25 10.266 4.113 1 91.94 93 HIS A CA 1
ATOM 752 C C . HIS A 1 93 ? -8.492 8.766 3.986 1 91.94 93 HIS A C 1
ATOM 754 O O . HIS A 1 93 ? -8.734 8.258 2.889 1 91.94 93 HIS A O 1
ATOM 760 N N . VAL A 1 94 ? -8.484 8.078 5.121 1 94.38 94 VAL A N 1
ATOM 761 C CA . VAL A 1 94 ? -8.523 6.621 5.117 1 94.38 94 VAL A CA 1
ATOM 762 C C . VAL A 1 94 ? -9.852 6.145 4.52 1 94.38 94 VAL A C 1
ATOM 764 O O . VAL A 1 94 ? -9.867 5.25 3.668 1 94.38 94 VAL A O 1
ATOM 767 N N . GLY A 1 95 ? -10.953 6.762 4.965 1 95.5 95 GLY A N 1
ATOM 768 C CA . GLY A 1 95 ? -12.266 6.363 4.465 1 95.5 95 GLY A CA 1
ATOM 769 C C . GLY A 1 95 ? -12.375 6.441 2.955 1 95.5 95 GLY A C 1
ATOM 770 O O . GLY A 1 95 ? -12.781 5.473 2.309 1 95.5 95 GLY A O 1
ATOM 771 N N . GLN A 1 96 ? -11.992 7.57 2.434 1 95.31 96 GLN A N 1
ATOM 772 C CA . GLN A 1 96 ? -12.047 7.762 0.988 1 95.31 96 GLN A CA 1
ATOM 773 C C . GLN A 1 96 ? -11.109 6.793 0.271 1 95.31 96 GLN A C 1
ATOM 775 O O . GLN A 1 96 ? -11.43 6.297 -0.811 1 95.31 96 GLN A O 1
ATOM 780 N N . THR A 1 97 ? -9.961 6.578 0.829 1 96.81 97 THR A N 1
ATOM 781 C CA . THR A 1 97 ? -9 5.648 0.248 1 96.81 97 THR A CA 1
ATOM 782 C C . THR A 1 97 ? -9.578 4.242 0.175 1 96.81 97 THR A C 1
ATOM 784 O O . THR A 1 97 ? -9.5 3.584 -0.864 1 96.81 97 THR A O 1
ATOM 787 N N . LEU A 1 98 ? -10.195 3.807 1.233 1 97.94 98 LEU A N 1
ATOM 788 C CA . LEU A 1 98 ? -10.82 2.488 1.261 1 97.94 98 LEU A CA 1
ATOM 789 C C . LEU A 1 98 ? -11.953 2.4 0.24 1 97.94 98 LEU A C 1
ATOM 791 O O . LEU A 1 98 ? -12.109 1.374 -0.427 1 97.94 98 LEU A O 1
ATOM 795 N N . ALA A 1 99 ? -12.727 3.439 0.139 1 97.88 99 ALA A N 1
ATOM 796 C CA .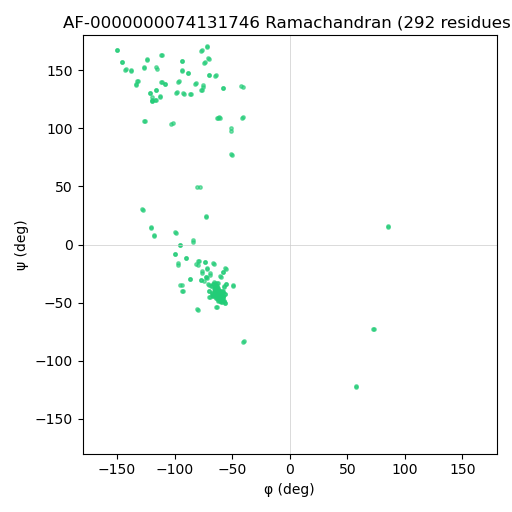 ALA A 1 99 ? -13.781 3.477 -0.868 1 97.88 99 ALA A CA 1
ATOM 797 C C . ALA A 1 99 ? -13.211 3.301 -2.271 1 97.88 99 ALA A C 1
ATOM 799 O O . ALA A 1 99 ? -13.758 2.553 -3.084 1 97.88 99 ALA A O 1
ATOM 800 N N . THR A 1 100 ? -12.148 3.996 -2.504 1 97.5 100 THR A N 1
ATOM 801 C CA . THR A 1 100 ? -11.484 3.902 -3.801 1 97.5 100 THR A CA 1
ATOM 802 C C . THR A 1 100 ? -11.008 2.479 -4.062 1 97.5 100 THR A C 1
ATOM 804 O O . THR A 1 100 ? -11.195 1.946 -5.16 1 97.5 100 THR A O 1
ATOM 807 N N . VAL A 1 101 ? -10.383 1.84 -3.074 1 97.75 101 VAL A N 1
ATOM 808 C CA . VAL A 1 101 ? -9.914 0.464 -3.215 1 97.75 101 VAL A CA 1
ATOM 809 C C . VAL A 1 101 ? -11.094 -0.453 -3.527 1 97.75 101 VAL A C 1
ATOM 811 O O . VAL A 1 101 ? -11.055 -1.225 -4.488 1 97.75 101 VAL A O 1
ATOM 814 N N . LEU A 1 102 ? -12.156 -0.327 -2.74 1 97.5 102 LEU A N 1
ATOM 815 C CA . LEU A 1 102 ? -13.328 -1.182 -2.92 1 97.5 102 LEU A CA 1
ATOM 816 C C . LEU A 1 102 ? -13.883 -1.054 -4.332 1 97.5 102 LEU A C 1
ATOM 818 O O . LEU A 1 102 ? -14.312 -2.045 -4.93 1 97.5 102 LEU A O 1
ATOM 822 N N . ASN A 1 103 ? -13.836 0.101 -4.879 1 97.06 103 ASN A N 1
ATOM 823 C CA . ASN A 1 103 ? -14.375 0.343 -6.215 1 97.06 103 ASN A CA 1
ATOM 824 C C . ASN A 1 103 ? -13.477 -0.247 -7.297 1 97.06 103 ASN A C 1
ATOM 826 O O . ASN A 1 103 ? -13.898 -0.397 -8.445 1 97.06 103 ASN A O 1
ATOM 830 N N . ASN A 1 104 ? -12.25 -0.588 -6.91 1 96.19 104 ASN A N 1
ATOM 831 C CA . ASN A 1 104 ? -11.305 -0.981 -7.945 1 96.19 104 ASN A CA 1
ATOM 832 C C . ASN A 1 104 ? -10.836 -2.422 -7.758 1 96.19 104 ASN A C 1
ATOM 834 O O . ASN A 1 104 ? -9.883 -2.859 -8.414 1 96.19 104 ASN A O 1
ATOM 838 N N . VAL A 1 105 ? -11.422 -3.152 -6.867 1 94.88 105 VAL A N 1
ATOM 839 C CA . VAL A 1 105 ? -11.039 -4.547 -6.672 1 94.88 105 VAL A CA 1
ATOM 840 C C . VAL A 1 105 ? -12.258 -5.445 -6.82 1 94.88 105 VAL A C 1
ATOM 842 O O . VAL A 1 105 ? -13.398 -4.984 -6.691 1 94.88 105 VAL A O 1
ATOM 845 N N . GLU A 1 106 ? -11.938 -6.715 -7.086 1 93.38 106 GLU A N 1
ATOM 846 C CA . GLU A 1 106 ? -12.992 -7.727 -7.098 1 93.38 106 GLU A CA 1
ATOM 847 C C . GLU A 1 106 ? -13.062 -8.469 -5.766 1 93.38 106 GLU A C 1
ATOM 849 O O . GLU A 1 106 ? -12.031 -8.781 -5.168 1 93.38 106 GLU A O 1
ATOM 854 N N . LEU A 1 107 ? -14.32 -8.719 -5.348 1 96.25 107 LEU A N 1
ATOM 855 C CA . LEU A 1 107 ? -14.555 -9.414 -4.082 1 96.25 107 LEU A CA 1
ATOM 856 C C . LEU A 1 107 ? -15.562 -10.539 -4.262 1 96.25 107 LEU A C 1
ATOM 858 O O . LEU A 1 107 ? -16.516 -10.414 -5.035 1 96.25 107 LEU A O 1
ATOM 862 N N . SER A 1 108 ? -15.273 -11.617 -3.58 1 96.19 108 SER A N 1
ATOM 863 C CA . SER A 1 108 ? -16.266 -12.695 -3.537 1 96.19 108 SER A CA 1
ATOM 864 C C . SER A 1 108 ? -17.406 -12.359 -2.578 1 96.19 108 SER A C 1
ATOM 866 O O . SER A 1 108 ? -17.281 -11.445 -1.764 1 96.19 108 SER A O 1
ATOM 868 N N . LYS A 1 109 ? -18.484 -13.125 -2.65 1 97 109 LYS A N 1
ATOM 869 C CA . LYS A 1 109 ? -19.609 -12.961 -1.733 1 97 109 LYS A CA 1
ATOM 870 C C . LYS A 1 109 ? -19.156 -13.125 -0.283 1 97 109 LYS A C 1
ATOM 872 O O . LYS A 1 109 ? -19.594 -12.375 0.594 1 97 109 LYS A O 1
ATOM 877 N N . ASP A 1 110 ? -18.312 -14.078 -0.05 1 96.44 110 ASP A N 1
ATOM 878 C CA . ASP A 1 110 ? -17.797 -14.328 1.294 1 96.44 110 ASP A CA 1
ATOM 879 C C . ASP A 1 110 ? -16.984 -13.141 1.79 1 96.44 110 ASP A C 1
ATOM 881 O O . ASP A 1 110 ? -17.078 -12.75 2.955 1 96.44 110 ASP A O 1
ATOM 885 N N . ASP A 1 111 ? -16.141 -12.625 0.899 1 96.81 111 ASP A N 1
ATOM 886 C CA . ASP A 1 111 ? -15.344 -11.445 1.248 1 96.81 111 ASP A CA 1
ATOM 887 C C . ASP A 1 111 ? -16.25 -10.289 1.674 1 96.81 111 ASP A C 1
ATOM 889 O O . ASP A 1 111 ? -16 -9.648 2.697 1 96.81 111 ASP A O 1
ATOM 893 N N . ILE A 1 112 ? -17.234 -10.039 0.883 1 98 112 ILE A N 1
ATOM 894 C CA . ILE A 1 112 ? -18.141 -8.922 1.115 1 98 112 ILE A CA 1
ATOM 895 C C . ILE A 1 112 ? -18.844 -9.094 2.459 1 98 112 ILE A C 1
ATOM 897 O O . ILE A 1 112 ? -18.938 -8.156 3.25 1 98 112 ILE A O 1
ATOM 901 N N . LYS A 1 113 ? -19.344 -10.281 2.715 1 97.5 113 LYS A N 1
ATOM 902 C CA . LYS A 1 113 ? -20.016 -10.562 3.98 1 97.5 113 LYS A CA 1
ATOM 903 C C . LYS A 1 113 ? -19.094 -10.289 5.164 1 97.5 113 LYS A C 1
ATOM 905 O O . LYS A 1 113 ? -19.516 -9.695 6.16 1 97.5 113 LYS A O 1
ATOM 910 N N . LYS A 1 114 ? -17.953 -10.75 5.012 1 97.62 114 LYS A N 1
ATOM 911 C CA . LYS A 1 114 ? -16.969 -10.539 6.066 1 97.62 114 LYS A CA 1
ATOM 912 C C . LYS A 1 114 ? -16.719 -9.047 6.297 1 97.62 114 LYS A C 1
ATOM 914 O O . LYS A 1 114 ? -16.703 -8.586 7.441 1 97.62 114 LYS A O 1
ATOM 919 N N . LEU A 1 115 ? -16.5 -8.305 5.238 1 98.25 115 LEU A N 1
ATOM 920 C CA . LEU A 1 115 ? -16.234 -6.867 5.336 1 98.25 115 LEU A CA 1
ATOM 921 C C . LEU A 1 115 ? -17.438 -6.141 5.926 1 98.25 115 LEU A C 1
ATOM 923 O O . LEU A 1 115 ? -17.281 -5.25 6.766 1 98.25 115 LEU A O 1
ATOM 927 N N . GLU A 1 116 ? -18.641 -6.527 5.484 1 97.69 116 GLU A N 1
ATOM 928 C CA . GLU A 1 116 ? -19.859 -5.922 6.016 1 97.69 116 GLU A CA 1
ATOM 929 C C . GLU A 1 116 ? -19.984 -6.16 7.52 1 97.69 116 GLU A C 1
ATOM 931 O O . GLU A 1 116 ? -20.375 -5.266 8.266 1 97.69 116 GLU A O 1
ATOM 936 N N . SER A 1 117 ? -19.656 -7.359 7.93 1 97.88 117 SER A N 1
ATOM 937 C CA . SER A 1 117 ? -19.719 -7.695 9.344 1 97.88 117 SER A CA 1
ATOM 938 C C . SER A 1 117 ? -18.781 -6.828 10.172 1 97.88 117 SER A C 1
ATOM 940 O O . SER A 1 117 ? -19.141 -6.355 11.25 1 97.88 117 SER A O 1
ATOM 942 N N . ILE A 1 118 ? -17.594 -6.648 9.68 1 97.94 118 ILE A N 1
ATOM 943 C CA . ILE A 1 118 ? -16.625 -5.824 10.375 1 97.94 118 ILE A CA 1
ATOM 944 C C . ILE A 1 118 ? -17.125 -4.387 10.477 1 97.94 118 ILE A C 1
ATOM 946 O O . ILE A 1 118 ? -17.031 -3.762 11.539 1 97.94 118 ILE A O 1
ATOM 950 N N . LEU A 1 119 ? -17.656 -3.865 9.359 1 98 119 LEU A N 1
ATOM 951 C CA . LEU A 1 119 ? -18.156 -2.492 9.328 1 98 119 LEU A CA 1
ATOM 952 C C . LEU A 1 119 ? -19.328 -2.314 10.281 1 98 119 LEU A C 1
ATOM 954 O O . LEU A 1 119 ? -19.469 -1.259 10.906 1 98 119 LEU A O 1
ATOM 958 N N . GLU A 1 120 ? -20.188 -3.324 10.352 1 96.69 120 GLU A N 1
ATOM 959 C CA . GLU A 1 120 ? -21.312 -3.279 11.273 1 96.69 120 GLU A CA 1
ATOM 960 C C . GLU A 1 120 ? -20.844 -3.137 12.719 1 96.69 120 GLU A C 1
ATOM 962 O O . GLU A 1 120 ? -21.406 -2.35 13.484 1 96.69 120 GLU A O 1
ATOM 967 N N . VAL A 1 121 ? -19.875 -3.877 13.07 1 96.75 121 VAL A N 1
ATOM 968 C CA . VAL A 1 121 ? -19.328 -3.811 14.422 1 96.75 121 VAL A CA 1
ATOM 969 C C . VAL A 1 121 ? -18.703 -2.441 14.656 1 96.75 121 VAL A C 1
ATOM 971 O O . VAL A 1 121 ? -18.891 -1.83 15.703 1 96.75 121 VAL A O 1
ATOM 974 N N . LYS A 1 122 ? -18.031 -1.904 13.711 1 96.19 122 LYS A N 1
ATOM 975 C CA . LYS A 1 122 ? -17.344 -0.622 13.82 1 96.19 122 LYS A CA 1
ATOM 976 C C . LYS A 1 122 ? -18.344 0.532 13.891 1 96.19 122 LYS A C 1
ATOM 978 O O . LYS A 1 122 ? -18.062 1.559 14.516 1 96.19 122 LYS A O 1
ATOM 983 N N . ALA A 1 123 ? -19.422 0.367 13.195 1 96.06 123 ALA A N 1
ATOM 984 C CA . ALA A 1 123 ? -20.422 1.418 13.133 1 96.06 123 ALA A CA 1
ATOM 985 C C . ALA A 1 123 ? -20.969 1.743 14.523 1 96.06 123 ALA A C 1
ATOM 987 O O . ALA A 1 123 ? -21.359 2.879 14.789 1 96.06 123 ALA A O 1
ATOM 988 N N . LYS A 1 124 ? -20.938 0.808 15.375 1 95.56 124 LYS A N 1
ATOM 989 C CA . LYS A 1 124 ? -21.484 0.97 16.719 1 95.56 124 LYS A CA 1
ATOM 990 C C . LYS A 1 124 ? -20.688 1.999 17.516 1 95.56 124 LYS A C 1
ATOM 992 O O . LYS A 1 124 ? -21.25 2.709 18.344 1 95.56 124 LYS A O 1
ATOM 997 N N . ASN A 1 125 ? -19.406 2.102 17.281 1 94 125 ASN A N 1
ATOM 998 C CA . ASN A 1 125 ? -18.531 2.965 18.094 1 94 125 ASN A CA 1
ATOM 999 C C . ASN A 1 125 ? -17.844 4.02 17.234 1 94 125 ASN A C 1
ATOM 1001 O O . ASN A 1 125 ? -16.938 4.703 17.703 1 94 125 ASN A O 1
ATOM 1005 N N . ALA A 1 126 ? -18.297 4.199 16.062 1 95.69 126 ALA A N 1
ATOM 1006 C CA . ALA A 1 126 ? -17.609 5.094 15.133 1 95.69 126 ALA A CA 1
ATOM 1007 C C . ALA A 1 126 ? -17.891 6.555 15.469 1 95.69 126 ALA A C 1
ATOM 1009 O O . ALA A 1 126 ? -19.047 6.926 15.734 1 95.69 126 ALA A O 1
ATOM 1010 N N . PRO A 1 127 ? -16.922 7.348 15.516 1 94.56 127 PRO A N 1
ATOM 1011 C CA . PRO A 1 127 ? -17.125 8.781 15.742 1 94.56 127 PRO A CA 1
ATOM 1012 C C . PRO A 1 127 ? -17.766 9.484 14.555 1 94.56 127 PRO A C 1
ATOM 1014 O O . PRO A 1 127 ? -17.797 8.938 13.453 1 94.56 127 PRO A O 1
ATOM 1017 N N . GLU A 1 128 ? -18.359 10.648 14.781 1 92.88 128 GLU A N 1
ATOM 1018 C CA . GLU A 1 128 ? -18.953 11.438 13.711 1 92.88 128 GLU A CA 1
ATOM 1019 C C . GLU A 1 128 ? -17.891 11.984 12.758 1 92.88 128 GLU A C 1
ATOM 1021 O O . GLU A 1 128 ? -18.141 12.102 11.555 1 92.88 128 GLU A O 1
ATOM 1026 N N . SER A 1 129 ? -16.797 12.305 13.391 1 89.12 129 SER A N 1
ATOM 1027 C CA . SER A 1 129 ? -15.68 12.828 12.609 1 89.12 129 SER A CA 1
ATOM 1028 C C . SER A 1 129 ? -14.344 12.375 13.188 1 89.12 129 SER A C 1
ATOM 1030 O O . SER A 1 129 ? -14.273 11.93 14.336 1 89.12 129 SER A O 1
ATOM 1032 N N . LEU A 1 130 ? -13.352 12.375 12.352 1 88.69 130 LEU A N 1
ATOM 1033 C CA . LEU A 1 130 ? -12 12.039 12.773 1 88.69 130 LEU A CA 1
ATOM 1034 C C . LEU A 1 130 ? -11.062 13.234 12.617 1 88.69 130 LEU A C 1
ATOM 1036 O O . LEU A 1 130 ? -11.102 13.93 11.602 1 88.69 130 LEU A O 1
ATOM 1040 N N . PRO A 1 131 ? -10.305 13.445 13.68 1 83.25 131 PRO A N 1
ATOM 1041 C CA . PRO A 1 131 ? -9.32 14.523 13.562 1 83.25 131 PRO A CA 1
ATOM 1042 C C . PRO A 1 131 ? -8.133 14.141 12.688 1 83.25 131 PRO A C 1
ATOM 1044 O O . PRO A 1 131 ? -7.887 12.953 12.453 1 83.25 131 PRO A O 1
ATOM 1047 N N . CYS A 1 132 ? -7.531 15.18 12.188 1 81.25 132 CYS A N 1
ATOM 1048 C CA . CYS A 1 132 ? -6.285 14.953 11.461 1 81.25 132 CYS A CA 1
ATOM 1049 C C . CYS A 1 132 ? -5.207 14.406 12.391 1 81.25 132 CYS A C 1
ATOM 1051 O O . CYS A 1 132 ? -5.184 14.734 13.578 1 81.25 132 CYS A O 1
ATOM 1053 N N . ASN A 1 133 ? -4.332 13.547 11.93 1 78.56 133 ASN A N 1
ATOM 1054 C CA . ASN A 1 133 ? -3.201 13.039 12.688 1 78.56 133 ASN A CA 1
ATOM 1055 C C . ASN A 1 133 ? -1.891 13.188 11.922 1 78.56 133 ASN A C 1
ATOM 1057 O O . ASN A 1 133 ? -1.01 12.336 12.016 1 78.56 133 ASN A O 1
ATOM 1061 N N . CYS A 1 134 ? -1.805 14.164 11.133 1 75.5 134 CYS A N 1
ATOM 1062 C CA . CYS A 1 134 ? -0.652 14.344 10.25 1 75.5 134 CYS A CA 1
ATOM 1063 C C . CYS A 1 134 ? 0.517 14.961 11.008 1 75.5 134 CYS A C 1
ATOM 1065 O O . CYS A 1 134 ? 1.666 14.555 10.828 1 75.5 134 CYS A O 1
ATOM 1067 N N . VAL A 1 135 ? 0.277 16.172 11.656 1 68.12 135 VAL A N 1
ATOM 1068 C CA . VAL A 1 135 ? 1.35 16.891 12.344 1 68.12 135 VAL A CA 1
ATOM 1069 C C . VAL A 1 135 ? 1.002 17.047 13.82 1 68.12 135 VAL A C 1
ATOM 1071 O O . VAL A 1 135 ? -0.164 17.234 14.172 1 68.12 135 VAL A O 1
ATOM 1074 N N . PRO A 1 136 ? 1.958 16.547 14.75 1 61.5 136 PRO A N 1
ATOM 1075 C CA . PRO A 1 136 ? 1.638 16.688 16.172 1 61.5 136 PRO A CA 1
ATOM 1076 C C . PRO A 1 136 ? 1.006 18.031 16.5 1 61.5 136 PRO A C 1
ATOM 1078 O O . PRO A 1 136 ? -0.036 18.094 17.156 1 61.5 136 PRO A O 1
ATOM 1081 N N . ASN A 1 137 ? 1.715 19.016 16.703 1 54.09 137 ASN A N 1
ATOM 1082 C CA . ASN A 1 137 ? 1.384 20.266 17.359 1 54.09 137 ASN A CA 1
ATOM 1083 C C . ASN A 1 137 ? 0.724 21.25 16.391 1 54.09 137 ASN A C 1
ATOM 1085 O O . ASN A 1 137 ? 0.375 22.375 16.781 1 54.09 137 ASN A O 1
ATOM 1089 N N . GLY A 1 138 ? 0.452 20.75 15.031 1 53.03 138 GLY A N 1
ATOM 1090 C CA . GLY A 1 138 ? 0.111 21.875 14.18 1 53.03 138 GLY A CA 1
ATOM 1091 C C . GLY A 1 138 ? -1.203 21.688 13.445 1 53.03 138 GLY A C 1
ATOM 1092 O O . GLY A 1 138 ? -1.797 20.609 13.484 1 53.03 138 GLY A O 1
ATOM 1093 N N . SER A 1 139 ? -1.958 22.844 13.086 1 54.66 139 SER A N 1
ATOM 1094 C CA . SER A 1 139 ? -3.168 23.062 12.297 1 54.66 139 SER A CA 1
ATOM 1095 C C . SER A 1 139 ? -3.068 22.391 10.93 1 54.66 139 SER A C 1
ATOM 1097 O O . SER A 1 139 ? -2.127 22.641 10.172 1 54.66 139 SER A O 1
ATOM 1099 N N . CYS A 1 140 ? -3.27 21.125 10.938 1 60.16 140 CYS A N 1
ATOM 1100 C CA . CYS A 1 140 ? -3.266 20.391 9.68 1 60.16 140 CYS A CA 1
ATOM 1101 C C . CYS A 1 140 ? -4.355 20.906 8.742 1 60.16 140 CYS A C 1
ATOM 1103 O O . CYS A 1 140 ? -5.48 21.156 9.18 1 60.16 140 CYS A O 1
ATOM 1105 N N . ASP A 1 141 ? -4.012 21.594 7.676 1 59.38 141 ASP A N 1
ATOM 1106 C CA . ASP A 1 141 ? -4.98 22.047 6.684 1 59.38 141 ASP A CA 1
ATOM 1107 C C . ASP A 1 141 ? -5.484 20.875 5.836 1 59.38 141 ASP A C 1
ATOM 1109 O O . ASP A 1 141 ? -5.859 21.062 4.68 1 59.38 141 ASP A O 1
ATOM 1113 N N . CYS A 1 142 ? -5.402 19.703 6.418 1 58.62 142 CYS A N 1
ATOM 1114 C CA . CYS A 1 142 ? -5.863 18.578 5.602 1 58.62 142 CYS A CA 1
ATOM 1115 C C . CYS A 1 142 ? -7.297 18.797 5.137 1 58.62 142 CYS A C 1
ATOM 1117 O O . CYS A 1 142 ? -7.754 18.141 4.195 1 58.62 142 CYS A O 1
ATOM 1119 N N . MET A 1 143 ? -8.078 19.641 5.773 1 50.38 143 MET A N 1
ATOM 1120 C CA . MET A 1 143 ? -9.5 19.828 5.539 1 50.38 143 MET A CA 1
ATOM 1121 C C . MET A 1 143 ? -9.75 20.484 4.188 1 50.38 143 MET A C 1
ATOM 1123 O O . MET A 1 143 ? -10.852 20.406 3.645 1 50.38 143 MET A O 1
ATOM 1127 N N . MET A 1 144 ? -8.883 21.203 3.676 1 47.03 144 MET A N 1
ATOM 1128 C CA . MET A 1 144 ? -9.273 22.062 2.57 1 47.03 144 MET A CA 1
ATOM 1129 C C . MET A 1 144 ? -9.523 21.25 1.303 1 47.03 144 MET A C 1
ATOM 1131 O O . MET A 1 144 ? -10.117 21.75 0.347 1 47.03 144 MET A O 1
ATOM 1135 N N . GLU A 1 145 ? -8.938 20.141 1.025 1 44.81 145 GLU A N 1
ATOM 1136 C CA . GLU A 1 145 ? -9.125 19.516 -0.278 1 44.81 145 GLU A CA 1
ATOM 1137 C C . GLU A 1 145 ? -10.43 18.719 -0.324 1 44.81 145 GLU A C 1
ATOM 1139 O O . GLU A 1 145 ? -10.789 18.172 -1.368 1 44.81 145 GLU A O 1
ATOM 1144 N N . MET A 1 146 ? -11.047 18.391 0.73 1 39.69 146 MET A N 1
ATOM 1145 C CA . MET A 1 146 ? -12.195 17.484 0.689 1 39.69 146 MET A CA 1
ATOM 1146 C C . MET A 1 146 ? -13.312 18.062 -0.171 1 39.69 146 MET A C 1
ATOM 1148 O O . MET A 1 146 ? -14.195 17.344 -0.618 1 39.69 146 MET A O 1
ATOM 1152 N N . ASP A 1 147 ? -13.672 19.281 -0.051 1 34.12 147 ASP A N 1
ATOM 1153 C CA . ASP A 1 147 ? -14.914 19.828 -0.575 1 34.12 147 ASP A CA 1
ATOM 1154 C C . ASP A 1 147 ? -14.836 20.031 -2.086 1 34.12 147 ASP A C 1
ATOM 1156 O O . ASP A 1 147 ? -15.852 20.25 -2.744 1 34.12 147 ASP A O 1
ATOM 1160 N N . ASN A 1 148 ? -13.672 20.203 -2.768 1 31.56 148 ASN A N 1
ATOM 1161 C CA . ASN A 1 148 ? -13.953 20.625 -4.137 1 31.56 148 ASN A CA 1
ATOM 1162 C C . ASN A 1 148 ? -14.133 19.422 -5.059 1 31.56 148 ASN A C 1
ATOM 1164 O O . ASN A 1 148 ? -13.375 18.453 -4.984 1 31.56 148 ASN A O 1
ATOM 1168 N N . MET B 1 1 ? -0.364 14.555 -19.109 1 28.23 1 MET B N 1
ATOM 1169 C CA . MET B 1 1 ? -0.71 13.234 -18.594 1 28.23 1 MET B CA 1
ATOM 1170 C C . MET B 1 1 ? -0.097 13.008 -17.219 1 28.23 1 MET B C 1
ATOM 1172 O O . MET B 1 1 ? 1.127 13.008 -17.062 1 28.23 1 MET B O 1
ATOM 1176 N N . LEU B 1 2 ? -0.554 13.445 -16.125 1 40.91 2 LEU B N 1
ATOM 1177 C CA . LEU B 1 2 ? 0.213 13.484 -14.875 1 40.91 2 LEU B CA 1
ATOM 1178 C C . LEU B 1 2 ? 0.838 12.125 -14.578 1 40.91 2 LEU B C 1
ATOM 1180 O O . LEU B 1 2 ? 0.151 11.102 -14.609 1 40.91 2 LEU B O 1
ATOM 1184 N N . GLU B 1 3 ? 2.074 11.977 -14.93 1 53.31 3 GLU B N 1
ATOM 1185 C CA . GLU B 1 3 ? 2.918 10.797 -14.797 1 53.31 3 GLU B CA 1
ATOM 1186 C C . GLU B 1 3 ? 2.715 10.125 -13.438 1 53.31 3 GLU B C 1
ATOM 1188 O O . GLU B 1 3 ? 2.307 10.781 -12.477 1 53.31 3 GLU B O 1
ATOM 1193 N N . LYS B 1 4 ? 2.627 8.914 -13.5 1 67.44 4 LYS B N 1
ATOM 1194 C CA . LYS B 1 4 ? 2.516 8.109 -12.289 1 67.44 4 LYS B CA 1
ATOM 1195 C C . LYS B 1 4 ? 3.453 8.617 -11.195 1 67.44 4 LYS B C 1
ATOM 1197 O O . LYS B 1 4 ? 4.645 8.82 -11.438 1 67.44 4 LYS B O 1
ATOM 1202 N N . VAL B 1 5 ? 2.934 9.219 -10.148 1 79.56 5 VAL B N 1
ATOM 1203 C CA . VAL B 1 5 ? 3.68 9.758 -9.016 1 79.56 5 VAL B CA 1
ATOM 1204 C C . VAL B 1 5 ? 4.41 8.625 -8.297 1 79.56 5 VAL B C 1
ATOM 1206 O O . VAL B 1 5 ? 3.795 7.637 -7.898 1 79.56 5 VAL B O 1
ATOM 1209 N N . GLU B 1 6 ? 5.715 8.656 -8.477 1 81.81 6 GLU B N 1
ATOM 1210 C CA . GLU B 1 6 ? 6.547 7.711 -7.734 1 81.81 6 GLU B CA 1
ATOM 1211 C C . GLU B 1 6 ? 7.215 8.383 -6.539 1 81.81 6 GLU B C 1
ATOM 1213 O O . GLU B 1 6 ? 8.188 9.125 -6.699 1 81.81 6 GLU B O 1
ATOM 1218 N N . ILE B 1 7 ? 6.719 8.125 -5.371 1 87.38 7 ILE B N 1
ATOM 1219 C CA . ILE B 1 7 ? 7.23 8.742 -4.148 1 87.38 7 ILE B CA 1
ATOM 1220 C C . ILE B 1 7 ? 7.805 7.66 -3.232 1 87.38 7 ILE B C 1
ATOM 1222 O O . ILE B 1 7 ? 7.145 6.652 -2.961 1 87.38 7 ILE B O 1
ATOM 1226 N N . SER B 1 8 ? 9.031 7.816 -2.869 1 87.19 8 SER B N 1
ATOM 1227 C CA . SER B 1 8 ? 9.648 6.891 -1.92 1 87.19 8 SER B CA 1
ATOM 1228 C C . SER B 1 8 ? 9.094 7.09 -0.514 1 87.19 8 SER B C 1
ATOM 1230 O O . SER B 1 8 ? 8.414 8.086 -0.245 1 87.19 8 SER B O 1
ATOM 1232 N N . ASN B 1 9 ? 9.406 6.207 0.405 1 84.19 9 ASN B N 1
ATOM 1233 C CA . ASN B 1 9 ? 8.945 6.316 1.784 1 84.19 9 ASN B CA 1
ATOM 1234 C C . ASN B 1 9 ? 9.445 7.598 2.445 1 84.19 9 ASN B C 1
ATOM 1236 O O . ASN B 1 9 ? 8.695 8.281 3.141 1 84.19 9 ASN B O 1
ATOM 1240 N N . ALA B 1 10 ? 10.719 7.875 2.168 1 88.56 10 ALA B N 1
ATOM 1241 C CA . ALA B 1 10 ? 11.312 9.078 2.754 1 88.56 10 ALA B CA 1
ATOM 1242 C C . ALA B 1 10 ? 10.648 10.336 2.205 1 88.56 10 ALA B C 1
ATOM 1244 O O . ALA B 1 10 ? 10.336 11.258 2.961 1 88.56 10 ALA B O 1
ATOM 1245 N N . GLU B 1 11 ? 10.422 10.281 0.944 1 93 11 GLU B N 1
ATOM 1246 C CA . GLU B 1 11 ? 9.766 11.422 0.315 1 93 11 GLU B CA 1
ATOM 1247 C C . GLU B 1 11 ? 8.328 11.57 0.812 1 93 11 GLU B C 1
ATOM 1249 O O . GLU B 1 11 ? 7.832 12.695 0.961 1 93 11 GLU B O 1
ATOM 1254 N N . TRP B 1 12 ? 7.781 10.461 1.059 1 91.25 12 TRP B N 1
ATOM 1255 C CA . TRP B 1 12 ? 6.402 10.469 1.537 1 91.25 12 TRP B CA 1
ATOM 1256 C C . TRP B 1 12 ? 6.293 11.195 2.875 1 91.25 12 TRP B C 1
ATOM 1258 O O . TRP B 1 12 ? 5.363 11.977 3.092 1 91.25 12 TRP B O 1
ATOM 1268 N N . ASP B 1 13 ? 7.23 11.055 3.719 1 90 13 ASP B N 1
ATOM 1269 C CA . ASP B 1 13 ? 7.242 11.719 5.02 1 90 13 ASP B CA 1
ATOM 1270 C C . ASP B 1 13 ? 7.281 13.242 4.859 1 90 13 ASP B C 1
ATOM 1272 O O . ASP B 1 13 ? 6.574 13.961 5.566 1 90 13 ASP B O 1
ATOM 1276 N N . VAL B 1 14 ? 8.055 13.555 3.914 1 93.25 14 VAL B N 1
ATOM 1277 C CA . VAL B 1 14 ? 8.172 14.992 3.66 1 93.25 14 VAL B CA 1
ATOM 1278 C C . VAL B 1 14 ? 6.871 15.523 3.072 1 93.25 14 VAL B C 1
ATOM 1280 O O . VAL B 1 14 ? 6.359 16.562 3.508 1 93.25 14 VAL B O 1
ATOM 1283 N N . MET B 1 15 ? 6.344 14.797 2.127 1 93.31 15 MET B N 1
ATOM 1284 C CA . MET B 1 15 ? 5.121 15.211 1.444 1 93.31 15 MET B CA 1
ATOM 1285 C C . MET B 1 15 ? 3.961 15.328 2.428 1 93.31 15 MET B C 1
ATOM 1287 O O . MET B 1 15 ? 3.133 16.234 2.316 1 93.31 15 MET B O 1
ATOM 1291 N N . ARG B 1 16 ? 3.902 14.43 3.314 1 90.25 16 ARG B N 1
ATOM 1292 C CA . ARG B 1 16 ? 2.834 14.461 4.309 1 90.25 16 ARG B CA 1
ATOM 1293 C C . ARG B 1 16 ? 2.824 15.781 5.062 1 90.25 16 ARG B C 1
ATOM 1295 O O . ARG B 1 16 ? 1.759 16.344 5.34 1 90.25 16 ARG B O 1
ATOM 1302 N N . VAL B 1 17 ? 3.967 16.266 5.434 1 90.62 17 VAL B N 1
ATOM 1303 C CA . VAL B 1 17 ? 4.082 17.531 6.152 1 90.62 17 VAL B CA 1
ATOM 1304 C C . VAL B 1 17 ? 3.676 18.688 5.238 1 90.62 17 VAL B C 1
ATOM 1306 O O . VAL B 1 17 ? 2.924 19.578 5.648 1 90.62 17 VAL B O 1
ATOM 1309 N N . ILE B 1 18 ? 4.113 18.609 4.004 1 93.19 18 ILE B N 1
ATOM 1310 C CA . ILE B 1 18 ? 3.828 19.672 3.059 1 93.19 18 ILE B CA 1
ATOM 1311 C C . ILE B 1 18 ? 2.33 19.734 2.77 1 93.19 18 ILE B C 1
ATOM 1313 O O . ILE B 1 18 ? 1.74 20.812 2.695 1 93.19 18 ILE B O 1
ATOM 1317 N N . TRP B 1 19 ? 1.703 18.625 2.576 1 91.69 19 TRP B N 1
ATOM 1318 C CA . TRP B 1 19 ? 0.258 18.562 2.377 1 91.69 19 TRP B CA 1
ATOM 1319 C C . TRP B 1 19 ? -0.481 19.094 3.6 1 91.69 19 TRP B C 1
ATOM 1321 O O . TRP B 1 19 ? -1.453 19.844 3.467 1 91.69 19 TRP B O 1
ATOM 1331 N N . ALA B 1 20 ? -0.012 18.703 4.762 1 87.62 20 ALA B N 1
ATOM 1332 C CA . ALA B 1 20 ? -0.679 19.078 6.008 1 87.62 20 ALA B CA 1
ATOM 1333 C C . ALA B 1 20 ? -0.635 20.578 6.234 1 87.62 20 ALA B C 1
ATOM 1335 O O . ALA B 1 20 ? -1.624 21.188 6.664 1 87.62 20 ALA B O 1
ATOM 1336 N N . LEU B 1 21 ? 0.466 21.203 5.855 1 88.25 21 LEU B N 1
ATOM 1337 C CA . LEU B 1 21 ? 0.665 22.609 6.152 1 88.25 21 LEU B CA 1
ATOM 1338 C C . LEU B 1 21 ? 0.287 23.484 4.953 1 88.25 21 LEU B C 1
ATOM 1340 O O . LEU B 1 21 ? 0.058 24.688 5.102 1 88.25 21 LEU B O 1
ATOM 1344 N N . GLY B 1 22 ? 0.201 22.875 3.787 1 89.81 22 GLY B N 1
ATOM 1345 C CA . GLY B 1 22 ? -0.118 23.625 2.58 1 89.81 22 GLY B CA 1
ATOM 1346 C C . GLY B 1 22 ? 1.032 24.484 2.088 1 89.81 22 GLY B C 1
ATOM 1347 O O . GLY B 1 22 ? 1.603 24.219 1.028 1 89.81 22 GLY B O 1
ATOM 1348 N N . GLU B 1 23 ? 1.288 25.547 2.805 1 92.5 23 GLU B N 1
ATOM 1349 C CA . GLU B 1 23 ? 2.484 26.359 2.623 1 92.5 23 GLU B CA 1
ATOM 1350 C C . GLU B 1 23 ? 3.412 26.266 3.83 1 92.5 23 GLU B C 1
ATOM 1352 O O . GLU B 1 23 ? 2.977 26.438 4.969 1 92.5 23 GLU B O 1
ATOM 1357 N N . THR B 1 24 ? 4.66 25.938 3.477 1 93.62 24 THR B N 1
ATOM 1358 C CA . THR B 1 24 ? 5.566 25.703 4.598 1 93.62 24 THR B CA 1
ATOM 1359 C C . THR B 1 24 ? 7 26.062 4.219 1 93.62 24 THR B C 1
ATOM 1361 O O . THR B 1 24 ? 7.289 26.344 3.055 1 93.62 24 THR B O 1
ATOM 1364 N N . THR B 1 25 ? 7.84 26.125 5.258 1 94.75 25 THR B N 1
ATOM 1365 C CA . THR B 1 25 ? 9.258 26.391 5.047 1 94.75 25 THR B CA 1
ATOM 1366 C C . THR B 1 25 ? 10.094 25.156 5.375 1 94.75 25 THR B C 1
ATOM 1368 O O . THR B 1 25 ? 9.594 24.203 5.977 1 94.75 25 THR B O 1
ATOM 1371 N N . SER B 1 26 ? 11.398 25.172 4.855 1 94 26 SER B N 1
ATOM 1372 C CA . SER B 1 26 ? 12.289 24.062 5.184 1 94 26 SER B CA 1
ATOM 1373 C C . SER B 1 26 ? 12.414 23.875 6.691 1 94 26 SER B C 1
ATOM 1375 O O . SER B 1 26 ? 12.445 22.75 7.188 1 94 26 SER B O 1
ATOM 1377 N N . ARG B 1 27 ? 12.367 24.984 7.484 1 92.31 27 ARG B N 1
ATOM 1378 C CA . ARG B 1 27 ? 12.477 24.922 8.938 1 92.31 27 ARG B CA 1
ATOM 1379 C C . ARG B 1 27 ? 11.273 24.219 9.555 1 92.31 27 ARG B C 1
ATOM 1381 O O . ARG B 1 27 ? 11.43 23.359 10.422 1 92.31 27 ARG B O 1
ATOM 1388 N N . GLN B 1 28 ? 10.141 24.578 9.055 1 90.69 28 GLN B N 1
ATOM 1389 C CA . GLN B 1 28 ? 8.914 23.969 9.555 1 90.69 28 GLN B CA 1
ATOM 1390 C C . GLN B 1 28 ? 8.875 22.484 9.242 1 90.69 28 GLN B C 1
ATOM 1392 O O . GLN B 1 28 ? 8.445 21.672 10.07 1 90.69 28 GLN B O 1
ATOM 1397 N N . ILE B 1 29 ? 9.305 22.109 8.07 1 92.5 29 ILE B N 1
ATOM 1398 C CA . ILE B 1 29 ? 9.312 20.719 7.656 1 92.5 29 ILE B CA 1
ATOM 1399 C C . ILE B 1 29 ? 10.289 19.922 8.531 1 92.5 29 ILE B C 1
ATOM 1401 O O . ILE B 1 29 ? 9.953 18.844 9.016 1 92.5 29 ILE B O 1
ATOM 1405 N N . ILE B 1 30 ? 11.445 20.5 8.766 1 92.75 30 ILE B N 1
ATOM 1406 C CA . ILE B 1 30 ? 12.477 19.859 9.562 1 92.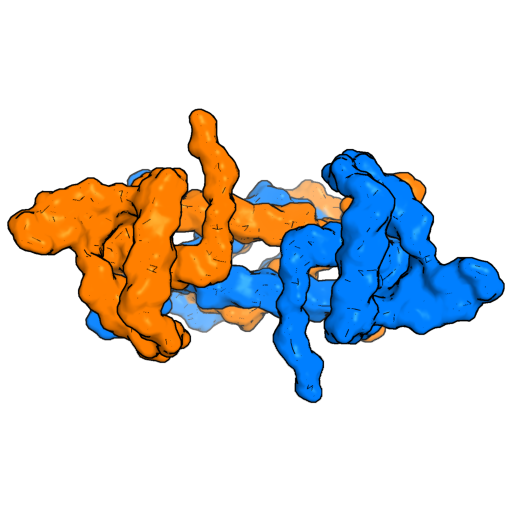75 30 ILE B CA 1
ATOM 1407 C C . ILE B 1 30 ? 11.977 19.641 10.992 1 92.75 30 ILE B C 1
ATOM 1409 O O . ILE B 1 30 ? 12.141 18.562 11.562 1 92.75 30 ILE B O 1
ATOM 1413 N N . GLU B 1 31 ? 11.328 20.656 11.562 1 89.56 31 GLU B N 1
ATOM 1414 C CA . GLU B 1 31 ? 10.805 20.578 12.922 1 89.56 31 GLU B CA 1
ATOM 1415 C C . GLU B 1 31 ? 9.711 19.516 13.039 1 89.56 31 GLU B C 1
ATOM 1417 O O . GLU B 1 31 ? 9.688 18.75 14 1 89.56 31 GLU B O 1
ATOM 1422 N N . ALA B 1 32 ? 8.875 19.531 12.055 1 86.62 32 ALA B N 1
ATOM 1423 C CA . ALA B 1 32 ? 7.77 18.578 12.062 1 86.62 32 ALA B CA 1
ATOM 1424 C C . ALA B 1 32 ? 8.281 17.141 11.969 1 86.62 32 ALA B C 1
ATOM 1426 O O . ALA B 1 32 ? 7.688 16.219 12.547 1 86.62 32 ALA B O 1
ATOM 1427 N N . LEU B 1 33 ? 9.383 16.906 11.203 1 88.69 33 LEU B N 1
ATOM 1428 C CA . LEU B 1 33 ? 9.891 15.562 10.961 1 8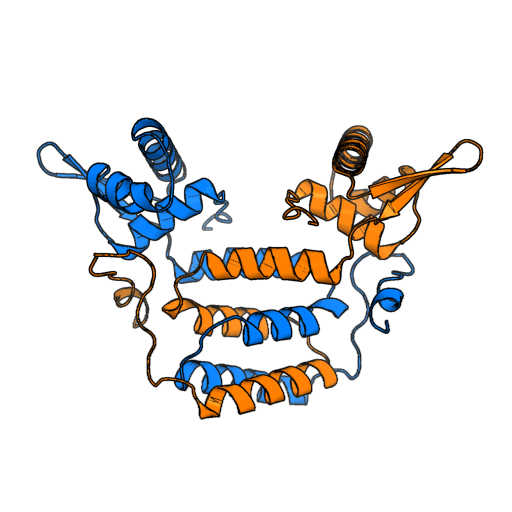8.69 33 LEU B CA 1
ATOM 1429 C C . LEU B 1 33 ? 10.906 15.164 12.031 1 88.69 33 LEU B C 1
ATOM 1431 O O . LEU B 1 33 ? 11.281 14 12.133 1 88.69 33 LEU B O 1
ATOM 1435 N N . SER B 1 34 ? 11.352 16.094 12.828 1 83.19 34 SER B N 1
ATOM 1436 C CA . SER B 1 34 ? 12.398 15.828 13.812 1 83.19 34 SER B CA 1
ATOM 1437 C C . SER B 1 34 ? 11.938 14.812 14.852 1 83.19 34 SER B C 1
ATOM 1439 O O . SER B 1 34 ? 12.727 13.984 15.312 1 83.19 34 SER B O 1
ATOM 1441 N N . ASP B 1 35 ? 10.68 14.891 15.203 1 74.25 35 ASP B N 1
ATOM 1442 C CA . ASP B 1 35 ? 10.164 13.984 16.234 1 74.25 35 ASP B CA 1
ATOM 1443 C C . ASP B 1 35 ? 9.938 12.586 15.664 1 74.25 35 ASP B C 1
ATOM 1445 O O . ASP B 1 35 ? 10.008 11.594 16.391 1 74.25 35 ASP B O 1
ATOM 144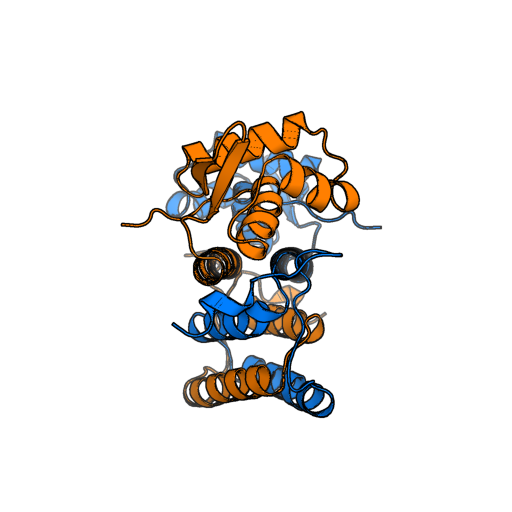9 N N . ARG B 1 36 ? 9.625 12.57 14.383 1 73.06 36 ARG B N 1
ATOM 1450 C CA . ARG B 1 36 ? 9.273 11.289 13.781 1 73.06 36 ARG B CA 1
ATOM 1451 C C . ARG B 1 36 ? 10.5 10.625 13.156 1 73.06 36 ARG B C 1
ATOM 1453 O O . ARG B 1 36 ? 10.68 9.414 13.273 1 73.06 36 ARG B O 1
ATOM 1460 N N . ARG B 1 37 ? 11.195 11.625 12.562 1 73.75 37 ARG B N 1
ATOM 1461 C CA . ARG B 1 37 ? 12.375 11.117 11.859 1 73.75 37 ARG B CA 1
ATOM 1462 C C . ARG B 1 37 ? 13.656 11.734 12.43 1 73.75 37 ARG B C 1
ATOM 1464 O O . ARG B 1 37 ? 13.648 12.875 12.891 1 73.75 37 ARG B O 1
ATOM 1471 N N . GLN B 1 38 ? 14.609 10.992 12.82 1 82.12 38 GLN B N 1
ATOM 1472 C CA . GLN B 1 38 ? 15.898 11.469 13.312 1 82.12 38 GLN B CA 1
ATOM 1473 C C . GLN B 1 38 ? 16.828 11.828 12.156 1 82.12 38 GLN B C 1
ATOM 1475 O O . GLN B 1 38 ? 18 11.43 12.148 1 82.12 38 GLN B O 1
ATOM 1480 N N . TRP B 1 39 ? 16.25 12.641 11.227 1 83.44 39 TRP B N 1
ATOM 1481 C CA . TRP B 1 39 ? 17.062 13.078 10.094 1 83.44 39 TRP B CA 1
ATOM 1482 C C . TRP B 1 39 ? 17.812 14.359 10.422 1 83.44 39 TRP B C 1
ATOM 1484 O O . TRP B 1 39 ? 17.297 15.219 11.148 1 83.44 39 TRP B O 1
ATOM 1494 N N . LYS B 1 40 ? 18.969 14.422 9.812 1 89.5 40 LYS B N 1
ATOM 1495 C CA . LYS B 1 40 ? 19.656 15.719 9.805 1 89.5 40 LYS B CA 1
ATOM 1496 C C . LYS B 1 40 ? 18.922 16.719 8.898 1 89.5 40 LYS B C 1
ATOM 1498 O O . LYS B 1 40 ? 18.328 16.328 7.891 1 89.5 40 LYS B O 1
ATOM 1503 N N . PRO B 1 41 ? 18.984 17.969 9.336 1 92.44 41 PRO B N 1
ATOM 1504 C CA . PRO B 1 41 ? 18.359 18.984 8.492 1 92.44 41 PRO B CA 1
ATOM 1505 C C . PRO B 1 41 ? 18.781 18.875 7.031 1 92.44 41 PRO B C 1
ATOM 1507 O O . PRO B 1 41 ? 17.953 19.047 6.133 1 92.44 41 PRO B O 1
ATOM 1510 N N . ALA B 1 42 ? 19.969 18.531 6.762 1 93.69 42 ALA B N 1
ATOM 1511 C CA . ALA B 1 42 ? 20.469 18.422 5.395 1 93.69 42 ALA B CA 1
ATOM 1512 C C . ALA B 1 42 ? 19.734 17.328 4.625 1 93.69 42 ALA B C 1
ATOM 1514 O O . ALA B 1 42 ? 19.5 17.469 3.424 1 93.69 42 ALA B O 1
ATOM 1515 N N . THR B 1 43 ? 19.422 16.266 5.234 1 93.56 43 THR B N 1
ATOM 1516 C CA . THR B 1 43 ? 18.688 15.172 4.613 1 93.56 43 THR B CA 1
ATOM 1517 C C . THR B 1 43 ? 17.297 15.633 4.168 1 93.56 43 THR B C 1
ATOM 1519 O O . THR B 1 43 ? 16.891 15.375 3.033 1 93.56 43 THR B O 1
ATOM 1522 N N . THR B 1 44 ? 16.672 16.297 5.102 1 95.19 44 THR B N 1
ATOM 1523 C CA . THR B 1 44 ? 15.352 16.812 4.793 1 95.19 44 THR B CA 1
ATOM 1524 C C . THR B 1 44 ? 15.406 17.797 3.625 1 95.19 44 THR B C 1
ATOM 1526 O O . THR B 1 44 ? 14.57 17.75 2.725 1 95.19 44 THR B O 1
ATOM 1529 N N . LYS B 1 45 ? 16.406 18.609 3.635 1 95.56 45 LYS B N 1
ATOM 1530 C CA . LYS B 1 45 ? 16.547 19.594 2.562 1 95.56 45 LYS B CA 1
ATOM 1531 C C . LYS B 1 45 ? 16.781 18.906 1.222 1 95.56 45 LYS B C 1
ATOM 1533 O O . LYS B 1 45 ? 16.25 19.328 0.197 1 95.56 45 LYS B O 1
ATOM 1538 N N . THR B 1 46 ? 17.562 17.922 1.229 1 96.69 46 THR B N 1
ATOM 1539 C CA . THR B 1 46 ? 17.812 17.141 0.019 1 96.69 46 THR B CA 1
ATOM 1540 C C . THR B 1 46 ? 16.516 16.547 -0.519 1 96.69 46 THR B C 1
ATOM 1542 O O . THR B 1 46 ? 16.25 16.609 -1.72 1 96.69 46 THR B O 1
ATOM 1545 N N . LEU B 1 47 ? 15.758 16.031 0.359 1 96.88 47 LEU B N 1
ATOM 1546 C CA . LEU B 1 47 ? 14.492 15.422 -0.032 1 96.88 47 LEU B CA 1
ATOM 1547 C C . LEU B 1 47 ? 13.539 16.469 -0.604 1 96.88 47 LEU B C 1
ATOM 1549 O O . LEU B 1 47 ? 12.844 16.203 -1.587 1 96.88 47 LEU B O 1
ATOM 1553 N N . ILE B 1 48 ? 13.539 17.625 0.079 1 97 48 ILE B N 1
ATOM 1554 C CA . ILE B 1 48 ? 12.711 18.719 -0.426 1 97 48 ILE B CA 1
ATOM 1555 C C . ILE B 1 48 ? 13.141 19.078 -1.848 1 97 48 ILE B C 1
ATOM 1557 O O . ILE B 1 48 ? 12.297 19.219 -2.74 1 97 48 ILE B O 1
ATOM 1561 N N . GLY B 1 49 ? 14.414 19.203 -2.037 1 97.06 49 GLY B N 1
ATOM 1562 C CA . GLY B 1 49 ? 14.945 19.516 -3.354 1 97.06 49 GLY B CA 1
ATOM 1563 C C . GLY B 1 49 ? 14.578 18.484 -4.402 1 97.06 49 GLY B C 1
ATOM 1564 O O . GLY B 1 49 ? 14.25 18.844 -5.539 1 97.06 49 GLY B O 1
ATOM 1565 N N . ARG B 1 50 ? 14.594 17.234 -4.07 1 97.19 50 ARG B N 1
ATOM 1566 C CA . ARG B 1 50 ? 14.203 16.156 -4.977 1 97.19 50 ARG B CA 1
ATOM 1567 C C . ARG B 1 50 ? 12.727 16.266 -5.363 1 97.19 50 ARG B C 1
ATOM 1569 O O . ARG B 1 50 ? 12.375 16.094 -6.527 1 97.19 50 ARG B O 1
ATOM 1576 N N . LEU B 1 51 ? 11.938 16.562 -4.414 1 97.44 51 LEU B N 1
ATOM 1577 C CA . LEU B 1 51 ? 10.508 16.703 -4.656 1 97.44 51 LEU B CA 1
ATOM 1578 C C . LEU B 1 51 ? 10.211 17.875 -5.57 1 97.44 51 LEU B C 1
ATOM 1580 O O . LEU B 1 51 ? 9.32 17.812 -6.418 1 97.44 51 LEU B O 1
ATOM 1584 N N . VAL B 1 52 ? 10.961 18.969 -5.391 1 97.12 52 VAL B N 1
ATOM 1585 C CA . VAL B 1 52 ? 10.828 20.125 -6.262 1 97.12 52 VAL B CA 1
ATOM 1586 C C . VAL B 1 52 ? 11.266 19.75 -7.68 1 97.12 52 VAL B C 1
ATOM 1588 O O . VAL B 1 52 ? 10.578 20.078 -8.648 1 97.12 52 VAL B O 1
ATOM 1591 N N . ALA B 1 53 ? 12.344 19.047 -7.773 1 96.94 53 ALA B N 1
ATOM 1592 C CA . ALA B 1 53 ? 12.867 18.641 -9.07 1 96.94 53 ALA B CA 1
ATOM 1593 C C . ALA B 1 53 ? 11.883 17.734 -9.797 1 96.94 53 ALA B C 1
ATOM 1595 O O . ALA B 1 53 ? 11.75 17.797 -11.023 1 96.94 53 ALA B O 1
ATOM 1596 N N . LYS B 1 54 ? 11.156 16.953 -9.062 1 95.31 54 LYS B N 1
ATOM 1597 C CA . LYS B 1 54 ? 10.188 16.016 -9.625 1 95.31 54 LYS B CA 1
ATOM 1598 C C . LYS B 1 54 ? 8.891 16.734 -10 1 95.31 54 LYS B C 1
ATOM 1600 O O . LYS B 1 54 ? 8.031 16.156 -10.672 1 95.31 54 LYS B O 1
ATOM 1605 N N . GLY B 1 55 ? 8.758 17.922 -9.508 1 96.19 55 GLY B N 1
ATOM 1606 C CA . GLY B 1 55 ? 7.559 18.703 -9.805 1 96.19 55 GLY B CA 1
ATOM 1607 C C . GLY B 1 55 ? 6.406 18.391 -8.859 1 96.19 55 GLY B C 1
ATOM 1608 O O . GLY B 1 55 ? 5.254 18.719 -9.156 1 96.19 55 GLY B O 1
ATOM 1609 N N . TYR B 1 56 ? 6.645 17.766 -7.762 1 96.75 56 TYR B N 1
ATOM 1610 C CA . TYR B 1 56 ? 5.609 17.438 -6.789 1 96.75 56 TYR B CA 1
ATOM 1611 C C . TYR B 1 56 ? 5.398 18.594 -5.812 1 96.75 56 TYR B C 1
ATOM 1613 O O . TYR B 1 56 ? 4.309 18.75 -5.258 1 96.75 56 TYR B O 1
ATOM 1621 N N . VAL B 1 57 ? 6.488 19.328 -5.598 1 97.38 57 VAL B N 1
ATOM 1622 C CA . VAL B 1 57 ? 6.5 20.469 -4.691 1 97.38 57 VAL B CA 1
ATOM 1623 C C . VAL B 1 57 ? 6.918 21.719 -5.445 1 97.38 57 VAL B C 1
ATOM 1625 O O . VAL B 1 57 ? 7.852 21.688 -6.254 1 97.38 57 VAL B O 1
ATOM 1628 N N . GLY B 1 58 ? 6.113 22.719 -5.254 1 97.44 58 GLY B N 1
ATOM 1629 C CA . GLY B 1 58 ? 6.488 24.016 -5.781 1 97.44 58 GLY B CA 1
ATOM 1630 C C . GLY B 1 58 ? 7.215 24.891 -4.77 1 97.44 58 GLY B C 1
ATOM 1631 O O . GLY B 1 58 ? 7.152 24.625 -3.566 1 97.44 58 GLY B O 1
ATOM 1632 N N . THR B 1 59 ? 7.961 25.859 -5.27 1 95.94 59 THR B N 1
ATOM 1633 C CA . THR B 1 59 ? 8.688 26.781 -4.402 1 95.94 59 THR B CA 1
ATOM 1634 C C . THR B 1 59 ? 8.484 28.219 -4.855 1 95.94 59 THR B C 1
ATOM 1636 O O . THR B 1 59 ? 8.312 28.484 -6.043 1 95.94 59 THR B O 1
ATOM 1639 N N . ARG B 1 60 ? 8.297 29.016 -3.939 1 94.94 60 ARG B N 1
ATOM 1640 C CA . ARG B 1 60 ? 8.289 30.453 -4.207 1 94.94 60 ARG B CA 1
ATOM 1641 C C . ARG B 1 60 ? 9.039 31.219 -3.117 1 94.94 60 ARG B C 1
ATOM 1643 O O . ARG B 1 60 ? 9.055 30.797 -1.959 1 94.94 60 ARG B O 1
ATOM 1650 N N . ARG B 1 61 ? 9.602 32.281 -3.512 1 91.38 61 ARG B N 1
ATOM 1651 C CA . ARG B 1 61 ? 10.391 33.062 -2.576 1 91.38 61 ARG B CA 1
ATOM 1652 C C . ARG B 1 61 ? 9.508 34.031 -1.791 1 91.38 61 ARG B C 1
ATOM 1654 O O . ARG B 1 61 ? 8.602 34.656 -2.354 1 91.38 61 ARG B O 1
ATOM 1661 N N . LYS B 1 62 ? 9.656 34 -0.589 1 88.31 62 LYS B N 1
ATOM 1662 C CA . LYS B 1 62 ? 9.055 35 0.303 1 88.31 62 LYS B CA 1
ATOM 1663 C C . LYS B 1 62 ? 10.109 35.625 1.201 1 88.31 62 LYS B C 1
ATOM 1665 O O . LYS B 1 62 ? 10.469 35.094 2.24 1 88.31 62 LYS B O 1
ATOM 1670 N N . GLY B 1 63 ? 10.461 36.969 0.841 1 89.12 63 GLY B N 1
ATOM 1671 C CA . GLY B 1 63 ? 11.57 37.562 1.549 1 89.12 63 GLY B CA 1
ATOM 1672 C C . GLY B 1 63 ? 12.867 36.781 1.429 1 89.12 63 GLY B C 1
ATOM 1673 O O . GLY B 1 63 ? 13.32 36.5 0.321 1 89.12 63 GLY B O 1
ATOM 1674 N N . ARG B 1 64 ? 13.344 36.438 2.619 1 85.56 64 ARG B N 1
ATOM 1675 C CA . ARG B 1 64 ? 14.609 35.719 2.646 1 85.56 64 ARG B CA 1
ATOM 1676 C C . ARG B 1 64 ? 14.367 34.188 2.711 1 85.56 64 ARG B C 1
ATOM 1678 O O . ARG B 1 64 ? 15.32 33.406 2.699 1 85.56 64 ARG B O 1
ATOM 1685 N N . ALA B 1 65 ? 13.117 33.781 2.732 1 87.62 65 ALA B N 1
ATOM 1686 C CA . ALA B 1 65 ? 12.828 32.344 2.883 1 87.62 65 ALA B CA 1
ATOM 1687 C C . ALA B 1 65 ? 12.125 31.797 1.648 1 87.62 65 ALA B C 1
ATOM 1689 O O . ALA B 1 65 ? 11.562 32.562 0.856 1 87.62 65 ALA B O 1
ATOM 1690 N N . TYR B 1 66 ? 12.359 30.484 1.458 1 94.38 66 TYR B N 1
ATOM 1691 C CA . TYR B 1 66 ? 11.602 29.766 0.437 1 94.38 66 TYR B CA 1
ATOM 1692 C C . TYR B 1 66 ? 10.352 29.125 1.032 1 94.38 66 TYR B C 1
ATOM 1694 O O . TYR B 1 66 ? 10.414 28.516 2.1 1 94.38 66 TYR B O 1
ATOM 1702 N N . ILE B 1 67 ? 9.273 29.406 0.336 1 96.81 67 ILE B N 1
ATOM 1703 C CA . ILE B 1 67 ? 8.023 28.75 0.702 1 96.81 67 ILE B CA 1
ATOM 1704 C C . ILE B 1 67 ? 7.77 27.562 -0.214 1 96.81 67 ILE B C 1
ATOM 1706 O O . ILE B 1 67 ? 7.891 27.672 -1.437 1 96.81 67 ILE B O 1
ATOM 1710 N N . TYR B 1 68 ? 7.461 26.422 0.381 1 96.94 68 TYR B N 1
ATOM 1711 C CA . TYR B 1 68 ? 7.164 25.188 -0.35 1 96.94 68 TYR B CA 1
ATOM 1712 C C . TYR B 1 68 ? 5.68 24.859 -0.276 1 96.94 68 TYR B C 1
ATOM 1714 O O . TYR B 1 68 ? 5.051 25.016 0.773 1 96.94 68 TYR B O 1
ATOM 1722 N N . TYR B 1 69 ? 5.117 24.438 -1.384 1 96.44 69 TYR B N 1
ATOM 1723 C CA . TYR B 1 69 ? 3.713 24.047 -1.43 1 96.44 69 TYR B CA 1
ATOM 1724 C C . TYR B 1 69 ? 3.508 22.844 -2.346 1 96.44 69 TYR B C 1
ATOM 1726 O O . TYR B 1 69 ? 4.266 22.656 -3.301 1 96.44 69 TYR B O 1
ATOM 1734 N N . PRO B 1 70 ? 2.49 22.047 -2.027 1 95.69 70 PRO B N 1
ATOM 1735 C CA . PRO B 1 70 ? 2.287 20.844 -2.842 1 95.69 70 PRO B CA 1
ATOM 1736 C C . PRO B 1 70 ? 1.671 21.156 -4.203 1 95.69 70 PRO B C 1
ATOM 1738 O O . PRO B 1 70 ? 0.745 21.969 -4.297 1 95.69 70 PRO B O 1
ATOM 1741 N N . ILE B 1 71 ? 2.182 20.562 -5.219 1 96 71 ILE B N 1
ATOM 1742 C CA . ILE B 1 71 ? 1.636 20.656 -6.566 1 96 71 ILE B CA 1
ATOM 1743 C C . ILE B 1 71 ? 0.679 19.5 -6.832 1 96 71 ILE B C 1
ATOM 1745 O O . ILE B 1 71 ? -0.369 19.688 -7.453 1 96 71 ILE B O 1
ATOM 1749 N N . ILE B 1 72 ? 0.945 18.344 -6.309 1 93.69 72 ILE B N 1
ATOM 1750 C CA . ILE B 1 72 ? 0.094 17.172 -6.488 1 93.69 72 ILE B CA 1
ATOM 1751 C C . ILE B 1 72 ? -0.892 17.078 -5.324 1 93.69 72 ILE B C 1
ATOM 1753 O O . ILE B 1 72 ? -0.586 17.484 -4.207 1 93.69 72 ILE B O 1
ATOM 1757 N N . LYS B 1 73 ? -2.029 16.531 -5.598 1 91.75 73 LYS B N 1
ATOM 1758 C CA . LYS B 1 73 ? -3.086 16.406 -4.598 1 91.75 73 LYS B CA 1
ATOM 1759 C C . LYS B 1 73 ? -2.855 15.195 -3.697 1 91.75 73 LYS B C 1
ATOM 1761 O O . LYS B 1 73 ? -2.482 14.125 -4.176 1 91.75 73 LYS B O 1
ATOM 1766 N N . GLU B 1 74 ? -3.092 15.375 -2.447 1 90.75 74 GLU B N 1
ATOM 1767 C CA . GLU B 1 74 ? -2.801 14.352 -1.45 1 90.75 74 GLU B CA 1
ATOM 1768 C C . 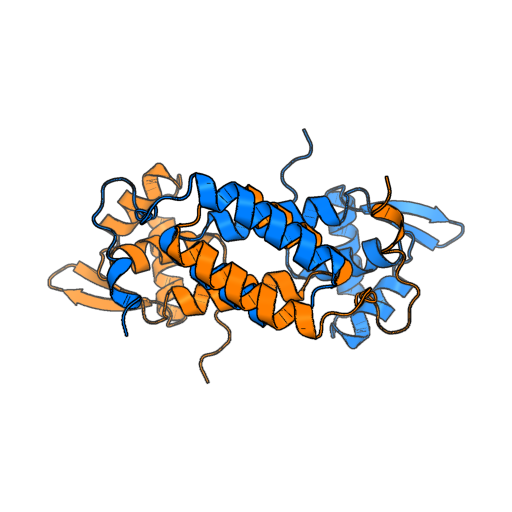GLU B 1 74 ? -3.652 13.109 -1.675 1 90.75 74 GLU B C 1
ATOM 1770 O O . GLU B 1 74 ? -3.119 12.016 -1.889 1 90.75 74 GLU B O 1
ATOM 1775 N N . GLN B 1 75 ? -4.988 13.281 -1.754 1 92.5 75 GLN B N 1
ATOM 1776 C CA . GLN B 1 75 ? -5.898 12.148 -1.857 1 92.5 75 GLN B CA 1
ATOM 1777 C C . GLN B 1 75 ? -5.645 11.352 -3.135 1 92.5 75 GLN B C 1
ATOM 1779 O O . GLN B 1 75 ? -5.633 10.117 -3.113 1 92.5 75 GLN B O 1
ATOM 1784 N N . GLN B 1 76 ? -5.453 12.055 -4.195 1 93.44 76 GLN B N 1
ATOM 1785 C CA . GLN B 1 76 ? -5.195 11.383 -5.469 1 93.44 76 GLN B CA 1
ATOM 1786 C C . GLN B 1 76 ? -3.904 10.57 -5.41 1 93.44 76 GLN B C 1
ATOM 1788 O O . GLN B 1 76 ? -3.854 9.438 -5.898 1 93.44 76 GLN B O 1
ATOM 1793 N N . THR B 1 77 ? -2.898 11.188 -4.828 1 93.25 77 THR B N 1
ATOM 1794 C CA . THR B 1 77 ? -1.604 10.523 -4.715 1 93.25 77 THR B CA 1
ATOM 1795 C C . THR B 1 77 ? -1.7 9.289 -3.816 1 93.25 77 THR B C 1
ATOM 1797 O O . THR B 1 77 ? -1.166 8.234 -4.145 1 93.25 77 THR B O 1
ATOM 1800 N N . ILE B 1 78 ? -2.432 9.43 -2.729 1 93.31 78 ILE B N 1
ATOM 1801 C CA . ILE B 1 78 ? -2.664 8.32 -1.809 1 93.31 78 ILE B CA 1
ATOM 1802 C C . ILE B 1 78 ? -3.373 7.18 -2.539 1 93.31 78 ILE B C 1
ATOM 1804 O O . ILE B 1 78 ? -2.93 6.031 -2.49 1 93.31 78 ILE B O 1
ATOM 1808 N N . ASN B 1 79 ? -4.434 7.535 -3.26 1 94.56 79 ASN B N 1
ATOM 1809 C CA . ASN B 1 79 ? -5.215 6.531 -3.971 1 94.56 79 ASN B CA 1
ATOM 1810 C C . ASN B 1 79 ? -4.363 5.77 -4.984 1 94.56 79 ASN B C 1
ATOM 1812 O O . ASN B 1 79 ? -4.441 4.543 -5.074 1 94.56 79 ASN B O 1
ATOM 1816 N N . GLU B 1 80 ? -3.586 6.539 -5.672 1 93.25 80 GLU B N 1
ATOM 1817 C CA . GLU B 1 80 ? -2.74 5.914 -6.688 1 93.25 80 GLU B CA 1
ATOM 1818 C C . GLU B 1 80 ? -1.751 4.938 -6.055 1 93.25 80 GLU B C 1
ATOM 1820 O O . GLU B 1 80 ? -1.559 3.83 -6.555 1 93.25 80 GLU B O 1
ATOM 1825 N N . GLN B 1 81 ? -1.172 5.375 -4.98 1 90.81 81 GLN B N 1
ATOM 1826 C CA . GLN B 1 81 ? -0.193 4.531 -4.305 1 90.81 81 GLN B CA 1
ATOM 1827 C C . GLN B 1 81 ? -0.846 3.271 -3.742 1 90.81 81 GLN B C 1
ATOM 1829 O O . GLN B 1 81 ? -0.313 2.17 -3.891 1 90.81 81 GLN B O 1
ATOM 1834 N N . ILE B 1 82 ? -2.002 3.381 -3.131 1 94 82 ILE B N 1
ATOM 1835 C CA . ILE B 1 82 ? -2.678 2.254 -2.496 1 94 82 ILE B CA 1
ATOM 1836 C C . ILE B 1 82 ? -3.184 1.287 -3.564 1 94 82 ILE B C 1
ATOM 1838 O O . ILE B 1 82 ? -3.064 0.069 -3.416 1 94 82 ILE B O 1
ATOM 1842 N N . LEU B 1 83 ? -3.711 1.825 -4.66 1 94.31 83 LEU B N 1
ATOM 1843 C CA . LEU B 1 83 ? -4.191 0.971 -5.742 1 94.31 83 LEU B CA 1
ATOM 1844 C C . LEU B 1 83 ? -3.039 0.192 -6.371 1 94.31 83 LEU B C 1
ATOM 1846 O O . LEU B 1 83 ? -3.199 -0.976 -6.734 1 94.31 83 LEU B O 1
ATOM 1850 N N . THR B 1 84 ? -1.957 0.903 -6.461 1 90.56 84 THR B N 1
ATOM 1851 C CA . THR B 1 84 ? -0.779 0.215 -6.98 1 90.56 84 THR B CA 1
ATOM 1852 C C . THR B 1 84 ? -0.385 -0.943 -6.066 1 90.56 84 THR B C 1
ATOM 1854 O O . THR B 1 84 ? -0.067 -2.035 -6.543 1 90.56 84 THR B O 1
ATOM 1857 N N . SER B 1 85 ? -0.438 -0.703 -4.762 1 90.69 85 SER B N 1
ATOM 1858 C CA . SER B 1 85 ? -0.114 -1.748 -3.795 1 90.69 85 SER B CA 1
ATOM 1859 C C . SER B 1 85 ? -1.083 -2.92 -3.904 1 90.69 85 SER B C 1
ATOM 1861 O O . SER B 1 85 ? -0.665 -4.078 -3.912 1 90.69 85 SER B O 1
ATOM 1863 N N . PHE B 1 86 ? -2.396 -2.703 -4.094 1 93.06 86 PHE B N 1
ATOM 1864 C CA . PHE B 1 86 ? -3.402 -3.754 -4.203 1 93.06 86 PHE B CA 1
ATOM 1865 C C . PHE B 1 86 ? -3.287 -4.473 -5.543 1 93.06 86 PHE B C 1
ATOM 1867 O O . PHE B 1 86 ? -3.645 -5.648 -5.652 1 93.06 86 PHE B O 1
ATOM 1874 N N . GLY B 1 87 ? -2.781 -3.732 -6.527 1 89.81 87 GLY B N 1
ATOM 1875 C CA . GLY B 1 87 ? -2.57 -4.336 -7.836 1 89.81 87 GLY B CA 1
ATOM 1876 C C . GLY B 1 87 ? -1.502 -5.41 -7.832 1 89.81 87 GLY B C 1
ATOM 1877 O O . GLY B 1 87 ? -1.426 -6.223 -8.758 1 89.81 87 GLY B O 1
ATOM 1878 N N . ASN B 1 88 ? -0.75 -5.371 -6.773 1 84.94 88 ASN B N 1
ATOM 1879 C CA . ASN B 1 88 ? 0.352 -6.32 -6.668 1 84.94 88 ASN B CA 1
ATOM 1880 C C . ASN B 1 88 ? -0.016 -7.508 -5.785 1 84.94 88 ASN B C 1
ATOM 1882 O O . ASN B 1 88 ? 0.852 -8.297 -5.406 1 84.94 88 ASN B O 1
ATOM 1886 N N . ILE B 1 89 ? -1.281 -7.637 -5.434 1 88.62 89 ILE B N 1
ATOM 1887 C CA . ILE B 1 89 ? -1.763 -8.719 -4.578 1 88.62 89 ILE B CA 1
ATOM 1888 C C . ILE B 1 89 ? -2.652 -9.656 -5.387 1 88.62 89 ILE B C 1
ATOM 1890 O O . ILE B 1 89 ? -3.436 -9.211 -6.227 1 88.62 89 ILE B O 1
ATOM 1894 N N . CYS B 1 90 ? -2.504 -10.938 -5.137 1 87.12 90 CYS B N 1
ATOM 1895 C CA . CYS B 1 90 ? -3.432 -11.906 -5.711 1 87.12 90 CYS B CA 1
ATOM 1896 C C . CYS B 1 90 ? -4.863 -11.602 -5.289 1 87.12 90 CYS B C 1
ATOM 1898 O O . CYS B 1 90 ? -5.125 -11.312 -4.121 1 87.12 90 CYS B O 1
ATOM 1900 N N . GLN B 1 91 ? -5.75 -11.648 -6.242 1 89.25 91 GLN B N 1
ATOM 1901 C CA . GLN B 1 91 ? -7.141 -11.281 -5.992 1 89.25 91 GLN B CA 1
ATOM 1902 C C . GLN B 1 91 ? -7.746 -12.148 -4.891 1 89.25 91 GLN B C 1
ATOM 1904 O O . GLN B 1 91 ? -8.68 -11.727 -4.203 1 89.25 91 GLN B O 1
ATOM 1909 N N . MET B 1 92 ? -7.211 -13.312 -4.66 1 88.62 92 MET B N 1
ATOM 1910 C CA . MET B 1 92 ? -7.738 -14.211 -3.637 1 88.62 92 MET B CA 1
ATOM 1911 C C . MET B 1 92 ? -7.418 -13.695 -2.238 1 88.62 92 MET B C 1
ATOM 1913 O O . MET B 1 92 ? -8.047 -14.102 -1.26 1 88.62 92 MET B O 1
ATOM 1917 N N . HIS B 1 93 ? -6.438 -12.844 -2.162 1 91.94 93 HIS B N 1
ATOM 1918 C CA . HIS B 1 93 ? -5.984 -12.359 -0.862 1 91.94 93 HIS B CA 1
ATOM 1919 C C . HIS B 1 93 ? -6.559 -10.984 -0.557 1 91.94 93 HIS B C 1
ATOM 1921 O O . HIS B 1 93 ? -6.445 -10.5 0.571 1 91.94 93 HIS B O 1
ATOM 1927 N N . VAL B 1 94 ? -7.219 -10.391 -1.546 1 94.44 94 VAL B N 1
ATOM 1928 C CA . VAL B 1 94 ? -7.664 -9.008 -1.434 1 94.44 94 VAL B CA 1
ATOM 1929 C C . VAL B 1 94 ? -8.688 -8.883 -0.309 1 94.44 94 VAL B C 1
ATOM 1931 O O . VAL B 1 94 ? -8.594 -7.98 0.526 1 94.44 94 VAL B O 1
ATOM 1934 N N . GLY B 1 95 ? -9.656 -9.812 -0.278 1 95.44 95 GLY B N 1
ATOM 1935 C CA . GLY B 1 95 ? -10.688 -9.766 0.744 1 95.44 95 GLY B CA 1
ATOM 1936 C C . GLY B 1 95 ? -10.133 -9.781 2.156 1 95.44 95 GLY B C 1
ATOM 1937 O O . GLY B 1 95 ? -10.492 -8.93 2.975 1 95.44 95 GLY B O 1
ATOM 1938 N N . GLN B 1 96 ? -9.266 -10.719 2.396 1 95.31 96 GLN B N 1
ATOM 1939 C CA . GLN B 1 96 ? -8.648 -10.828 3.715 1 95.31 96 GLN B CA 1
ATOM 1940 C C . GLN B 1 96 ? -7.809 -9.594 4.035 1 95.31 96 GLN B C 1
ATOM 1942 O O . GLN B 1 96 ? -7.777 -9.141 5.184 1 95.31 96 GLN B O 1
ATOM 1947 N N . THR B 1 97 ? -7.113 -9.102 3.068 1 96.81 97 THR B N 1
ATOM 1948 C CA . THR B 1 97 ? -6.297 -7.91 3.25 1 96.81 97 THR B CA 1
ATOM 1949 C C . THR B 1 97 ? -7.168 -6.719 3.646 1 96.81 97 THR B C 1
ATOM 1951 O O . THR B 1 97 ? -6.848 -6 4.594 1 96.81 97 THR B O 1
ATOM 1954 N N . LEU B 1 98 ? -8.266 -6.539 2.963 1 97.94 98 LEU B N 1
ATOM 1955 C CA . LEU B 1 98 ? -9.188 -5.449 3.279 1 97.94 98 LEU B CA 1
ATOM 1956 C C . LEU B 1 98 ? -9.758 -5.617 4.68 1 97.94 98 LEU B C 1
ATOM 1958 O O . LEU B 1 98 ? -9.914 -4.637 5.414 1 97.94 98 LEU B O 1
ATOM 1962 N N . ALA B 1 99 ? -10.094 -6.82 5.039 1 97.88 99 ALA B N 1
ATOM 1963 C CA . ALA B 1 99 ? -10.578 -7.086 6.391 1 97.88 99 ALA B CA 1
ATOM 1964 C C . ALA B 1 99 ? -9.547 -6.672 7.434 1 97.88 99 ALA B C 1
ATOM 1966 O O . ALA B 1 99 ? -9.891 -6.055 8.445 1 97.88 99 ALA B O 1
ATOM 1967 N N . THR B 1 100 ? -8.344 -7.031 7.16 1 97.5 100 THR B N 1
ATOM 1968 C CA . THR B 1 100 ? -7.258 -6.68 8.07 1 97.5 100 THR B CA 1
ATOM 1969 C C . THR B 1 100 ? -7.129 -5.164 8.195 1 97.5 100 THR B C 1
ATOM 1971 O O . THR B 1 100 ? -6.98 -4.637 9.297 1 97.5 100 THR B O 1
ATOM 1974 N N . VAL B 1 101 ? -7.172 -4.441 7.07 1 97.75 101 VAL B N 1
ATOM 1975 C CA . VAL B 1 101 ? -7.094 -2.986 7.09 1 97.75 101 VAL B CA 1
ATOM 1976 C C . VAL B 1 101 ? -8.242 -2.416 7.922 1 97.75 101 VAL B C 1
ATOM 1978 O O . VAL B 1 101 ? -8.016 -1.603 8.82 1 97.75 101 VAL B O 1
ATOM 1981 N N . LEU B 1 102 ? -9.453 -2.869 7.652 1 97.5 102 LEU B N 1
ATOM 1982 C CA . LEU B 1 102 ? -10.625 -2.365 8.359 1 97.5 102 LEU B CA 1
ATOM 1983 C C . LEU B 1 102 ? -10.484 -2.553 9.859 1 97.5 102 LEU B C 1
ATOM 1985 O O . LEU B 1 102 ? -10.883 -1.684 10.641 1 97.5 102 LEU B O 1
ATOM 1989 N N . ASN B 1 103 ? -9.891 -3.611 10.266 1 97.06 103 ASN B N 1
ATOM 1990 C CA . ASN B 1 103 ? -9.727 -3.906 11.68 1 97.06 103 ASN B CA 1
ATOM 1991 C C . ASN B 1 103 ? -8.664 -3.02 12.32 1 97.06 103 ASN B C 1
ATOM 1993 O O . ASN B 1 103 ? -8.594 -2.916 13.547 1 97.06 103 ASN B O 1
ATOM 1997 N N . ASN B 1 104 ? -7.871 -2.375 11.484 1 96.25 104 ASN B N 1
ATOM 1998 C CA . ASN B 1 104 ? -6.727 -1.668 12.047 1 96.25 104 ASN B CA 1
ATOM 1999 C C . ASN B 1 104 ? -6.805 -0.168 11.781 1 96.25 104 ASN B C 1
ATOM 2001 O O . ASN B 1 104 ? -5.836 0.56 12.008 1 96.25 104 ASN B O 1
ATOM 2005 N N . VAL B 1 105 ? -7.883 0.304 11.25 1 94.94 105 VAL B N 1
ATOM 2006 C CA . VAL B 1 105 ? -8.023 1.734 10.992 1 94.94 105 VAL B CA 1
ATOM 2007 C C . VAL B 1 105 ? -9.273 2.266 11.695 1 94.94 105 VAL B C 1
ATOM 2009 O O . VAL B 1 105 ? -10.18 1.5 12.023 1 94.94 105 VAL B O 1
ATOM 2012 N N . GLU B 1 106 ? -9.234 3.582 11.898 1 93.44 106 GLU B N 1
ATOM 2013 C CA . GLU B 1 106 ? -10.422 4.258 12.414 1 93.44 106 GLU B CA 1
ATOM 2014 C C . GLU B 1 106 ? -11.242 4.867 11.281 1 93.44 106 GLU B C 1
ATOM 2016 O O . GLU B 1 106 ? -10.688 5.422 10.328 1 93.44 106 GLU B O 1
ATOM 2021 N N . LEU B 1 107 ? -12.57 4.742 11.445 1 96.25 107 LEU B N 1
ATOM 2022 C CA . LEU B 1 107 ? -13.5 5.262 10.438 1 96.25 107 LEU B CA 1
ATOM 2023 C C . LEU B 1 107 ? -14.609 6.074 11.094 1 96.25 107 LEU B C 1
ATOM 2025 O O . LEU B 1 107 ? -15.07 5.734 12.18 1 96.25 107 LEU B O 1
ATOM 2029 N N . SER B 1 108 ? -14.945 7.145 10.422 1 96.19 108 SER B N 1
ATOM 2030 C CA . SER B 1 108 ? -16.125 7.895 10.867 1 96.19 108 SER B CA 1
ATOM 2031 C C . SER B 1 108 ? -17.406 7.199 10.445 1 96.19 108 SER B C 1
ATOM 2033 O O . SER B 1 108 ? -17.391 6.301 9.602 1 96.19 108 SER B O 1
ATOM 2035 N N . LYS B 1 109 ? -18.531 7.633 11.016 1 97 109 LYS B N 1
ATOM 2036 C CA . LYS B 1 109 ? -19.828 7.098 10.641 1 97 109 LYS B CA 1
ATOM 2037 C C . LYS B 1 109 ? -20.094 7.293 9.148 1 97 109 LYS B C 1
ATOM 2039 O O . LYS B 1 109 ? -20.625 6.398 8.492 1 97 109 LYS B O 1
ATOM 2044 N N . ASP B 1 110 ? -19.734 8.422 8.648 1 96.44 110 ASP B N 1
ATOM 2045 C CA . ASP B 1 110 ? -19.922 8.719 7.23 1 96.44 110 ASP B CA 1
ATOM 2046 C C . ASP B 1 110 ? -19.094 7.789 6.363 1 96.44 110 ASP B C 1
ATOM 2048 O O . ASP B 1 110 ? -19.547 7.312 5.324 1 96.44 110 ASP B O 1
ATOM 2052 N N . ASP B 1 111 ? -17.844 7.59 6.789 1 96.81 111 ASP B N 1
ATOM 2053 C CA . ASP B 1 111 ? -16.984 6.66 6.07 1 96.81 111 ASP B CA 1
ATOM 2054 C C . ASP B 1 111 ? -17.609 5.273 5.988 1 96.81 111 ASP B C 1
ATOM 2056 O O . ASP B 1 111 ? -17.656 4.664 4.918 1 96.81 111 ASP B O 1
ATOM 2060 N N . ILE B 1 112 ? -18.062 4.805 7.098 1 97.94 112 ILE B N 1
ATOM 2061 C CA . ILE B 1 112 ? -18.625 3.463 7.195 1 97.94 112 ILE B CA 1
ATOM 2062 C C . ILE B 1 112 ? -19.844 3.35 6.285 1 97.94 112 ILE B C 1
ATOM 2064 O O . ILE B 1 112 ? -20 2.373 5.547 1 97.94 112 ILE B O 1
ATOM 2068 N N . LYS B 1 113 ? -20.719 4.332 6.34 1 97.5 113 LYS B N 1
ATOM 2069 C CA . LYS B 1 113 ? -21.906 4.332 5.488 1 97.5 113 LYS B CA 1
ATOM 2070 C C . LYS B 1 113 ? -21.516 4.258 4.012 1 97.5 113 LYS B C 1
ATOM 2072 O O . LYS B 1 113 ? -22.125 3.508 3.248 1 97.5 113 LYS B O 1
ATOM 2077 N N . LYS B 1 114 ? -20.609 5.027 3.699 1 97.69 114 LYS B N 1
ATOM 2078 C CA . LYS B 1 114 ? -20.141 5.035 2.316 1 97.69 114 LYS B CA 1
ATOM 2079 C C . LYS B 1 114 ? -19.594 3.662 1.911 1 97.69 114 LYS B C 1
ATOM 2081 O O . LYS B 1 114 ? -19.938 3.154 0.839 1 97.69 114 LYS B O 1
ATOM 2086 N N . LEU B 1 115 ? -18.766 3.08 2.736 1 98.25 115 LEU B N 1
ATOM 2087 C CA . LEU B 1 115 ? -18.172 1.774 2.447 1 98.25 115 LEU B CA 1
ATOM 2088 C C . LEU B 1 115 ? -19.266 0.702 2.371 1 98.25 115 LEU B C 1
ATOM 2090 O O . LEU B 1 115 ? -19.219 -0.159 1.488 1 98.25 115 LEU B O 1
ATOM 2094 N N . GLU B 1 116 ? -20.219 0.76 3.291 1 97.69 116 GLU B N 1
ATOM 2095 C CA . GLU B 1 116 ? -21.328 -0.193 3.279 1 97.69 116 GLU B CA 1
ATOM 2096 C C . GLU B 1 116 ? -22.125 -0.092 1.984 1 97.69 116 GLU B C 1
ATOM 2098 O O . GLU B 1 116 ? -22.531 -1.109 1.419 1 97.69 116 GLU B O 1
ATOM 2103 N N . SER B 1 117 ? -22.344 1.118 1.551 1 97.88 117 SER B N 1
ATOM 2104 C CA . SER B 1 117 ? -23.094 1.335 0.317 1 97.88 117 SER B CA 1
ATOM 2105 C C . SER B 1 117 ? -22.391 0.716 -0.879 1 97.88 117 SER B C 1
ATOM 2107 O O . SER B 1 117 ? -23.016 0.094 -1.734 1 97.88 117 SER B O 1
ATOM 2109 N N . ILE B 1 118 ? -21.109 0.9 -0.93 1 97.94 118 ILE B N 1
ATOM 2110 C CA . ILE B 1 118 ? -20.312 0.343 -2.023 1 97.94 118 ILE B CA 1
ATOM 2111 C C . ILE B 1 118 ? -20.391 -1.182 -1.995 1 97.94 118 ILE B C 1
ATOM 2113 O O . ILE B 1 118 ? -20.578 -1.818 -3.033 1 97.94 118 ILE B O 1
ATOM 2117 N N . LEU B 1 119 ? -20.25 -1.766 -0.809 1 98 119 LEU B N 1
ATOM 2118 C CA . LEU B 1 119 ? -20.281 -3.217 -0.662 1 98 119 LEU B CA 1
ATOM 2119 C C . LEU B 1 119 ? -21.641 -3.771 -1.049 1 98 119 LEU B C 1
ATOM 2121 O O . LEU B 1 119 ? -21.734 -4.863 -1.615 1 98 119 LEU B O 1
ATOM 2125 N N . GLU B 1 120 ? -22.703 -3.053 -0.687 1 96.69 120 GLU B N 1
ATOM 2126 C CA . GLU B 1 120 ? -24.047 -3.469 -1.051 1 96.69 120 GLU B CA 1
ATOM 2127 C C . GLU B 1 120 ? -24.219 -3.566 -2.566 1 96.69 120 GLU B C 1
ATOM 2129 O O . GLU B 1 120 ? -24.812 -4.52 -3.072 1 96.69 120 GLU B O 1
ATOM 2134 N N . VAL B 1 121 ? -23.734 -2.602 -3.236 1 96.81 121 VAL B N 1
ATOM 2135 C CA . VAL B 1 121 ? -23.797 -2.596 -4.695 1 96.81 121 VAL B CA 1
ATOM 2136 C C . VAL B 1 121 ? -22.969 -3.744 -5.258 1 96.81 121 VAL B C 1
ATOM 2138 O O . VAL B 1 121 ? -23.406 -4.453 -6.164 1 96.81 121 VAL B O 1
ATOM 2141 N N . LYS B 1 122 ? -21.844 -4.02 -4.703 1 96.19 122 LYS B N 1
ATOM 2142 C CA . LYS B 1 122 ? -20.938 -5.062 -5.172 1 96.19 122 LYS B CA 1
ATOM 2143 C C . LYS B 1 122 ? -21.5 -6.449 -4.895 1 96.19 122 LYS B C 1
ATOM 2145 O O . LYS B 1 122 ? -21.234 -7.398 -5.637 1 96.19 122 LYS B O 1
ATOM 2150 N N . ALA B 1 123 ? -22.188 -6.559 -3.807 1 96 123 ALA B N 1
ATOM 2151 C CA . ALA B 1 123 ? -22.734 -7.848 -3.395 1 96 123 ALA B CA 1
ATOM 2152 C C . ALA B 1 123 ? -23.688 -8.398 -4.453 1 96 123 ALA B C 1
ATOM 2154 O O . ALA B 1 123 ? -23.828 -9.609 -4.602 1 96 123 ALA B O 1
ATOM 2155 N N . LYS B 1 124 ? -24.297 -7.555 -5.184 1 95.56 124 LYS B N 1
ATOM 2156 C CA . LYS B 1 124 ? -25.281 -7.945 -6.18 1 95.56 124 LYS B CA 1
ATOM 2157 C C . LYS B 1 124 ? -24.641 -8.758 -7.301 1 95.56 124 LYS B C 1
ATOM 2159 O O . LYS B 1 124 ? -25.266 -9.648 -7.867 1 95.56 124 LYS B O 1
ATOM 2164 N N . ASN B 1 125 ? -23.391 -8.469 -7.637 1 94.06 125 ASN B N 1
ATOM 2165 C CA . ASN B 1 125 ? -22.75 -9.102 -8.781 1 94.06 125 ASN B CA 1
ATOM 2166 C C . ASN B 1 125 ? -21.484 -9.867 -8.352 1 94.06 125 ASN B C 1
ATOM 2168 O O . ASN B 1 125 ? -20.703 -10.297 -9.203 1 94.06 125 ASN B O 1
ATOM 2172 N N . ALA B 1 126 ? -21.344 -10.086 -7.109 1 95.75 126 ALA B N 1
ATOM 2173 C CA . ALA B 1 126 ? -20.109 -10.703 -6.609 1 95.75 126 ALA B CA 1
ATOM 2174 C C . ALA B 1 126 ? -20.094 -12.203 -6.891 1 95.75 126 ALA B C 1
ATOM 2176 O O . ALA B 1 126 ? -21.094 -12.891 -6.676 1 95.75 126 ALA B O 1
ATOM 2177 N N . PRO B 1 127 ? -19.047 -12.68 -7.387 1 94.56 127 PRO B N 1
ATOM 2178 C CA . PRO B 1 127 ? -18.922 -14.125 -7.602 1 94.56 127 PRO B CA 1
ATOM 2179 C C . PRO B 1 127 ? -18.781 -14.906 -6.297 1 94.56 127 PRO B C 1
ATOM 2181 O O . PRO B 1 127 ? -18.5 -14.32 -5.25 1 94.56 127 PRO B O 1
ATOM 2184 N N . GLU B 1 128 ? -19.062 -16.219 -6.328 1 92.88 128 GLU B N 1
ATOM 2185 C CA . GLU B 1 128 ? -18.922 -17.062 -5.156 1 92.88 128 GLU B CA 1
ATOM 2186 C C . GLU B 1 128 ? -17.453 -17.234 -4.773 1 92.88 128 GLU B C 1
ATOM 2188 O O . GLU B 1 128 ? -17.125 -17.344 -3.59 1 92.88 128 GLU B O 1
ATOM 2193 N N . SER B 1 129 ? -16.672 -17.281 -5.82 1 89.25 129 SER B N 1
ATOM 2194 C CA . SER B 1 129 ? -15.242 -17.422 -5.613 1 89.25 129 SER B CA 1
ATOM 2195 C C . SER B 1 129 ? -14.453 -16.656 -6.672 1 89.25 129 SER B C 1
ATOM 2197 O O . SER B 1 129 ? -15 -16.266 -7.707 1 89.25 129 SER B O 1
ATOM 2199 N N . LEU B 1 130 ? -13.234 -16.328 -6.328 1 88.56 130 LEU B N 1
ATOM 2200 C CA . LEU B 1 130 ? -12.336 -15.656 -7.262 1 88.56 130 LEU B CA 1
ATOM 2201 C C . LEU B 1 130 ? -11.125 -16.531 -7.582 1 88.56 130 LEU B C 1
ATOM 2203 O O . LEU B 1 130 ? -10.539 -17.141 -6.688 1 88.56 130 LEU B O 1
ATOM 2207 N N . PRO B 1 131 ? -10.867 -16.594 -8.867 1 83.25 131 PRO B N 1
ATOM 2208 C CA . PRO B 1 131 ? -9.664 -17.344 -9.25 1 83.25 131 PRO B CA 1
ATOM 2209 C C . PRO B 1 131 ? -8.375 -16.594 -8.922 1 83.25 131 PRO B C 1
ATOM 2211 O O . PRO B 1 131 ? -8.391 -15.375 -8.75 1 83.25 131 PRO B O 1
ATOM 2214 N N . CYS B 1 132 ? -7.359 -17.391 -8.797 1 81.31 132 CYS B N 1
ATOM 2215 C CA . CYS B 1 132 ? -6.039 -16.781 -8.648 1 81.31 132 CYS B CA 1
ATOM 2216 C C . CYS B 1 132 ? -5.645 -16.016 -9.898 1 81.31 132 CYS B C 1
ATOM 2218 O O . CYS B 1 132 ? -6.023 -16.391 -11.008 1 81.31 132 CYS B O 1
ATOM 2220 N N . ASN B 1 133 ? -4.945 -14.914 -9.797 1 78.31 133 ASN B N 1
ATOM 2221 C CA . ASN B 1 133 ? -4.43 -14.156 -10.922 1 78.31 133 ASN B CA 1
ATOM 2222 C C . ASN B 1 133 ? -2.932 -13.891 -10.789 1 78.31 133 ASN B C 1
ATOM 2224 O O . ASN B 1 133 ? -2.443 -12.836 -11.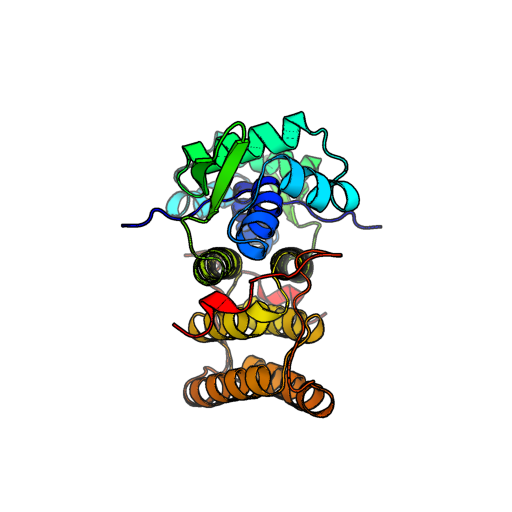203 1 78.31 133 ASN B O 1
ATOM 2228 N N . CYS B 1 134 ? -2.244 -14.75 -10.148 1 75.44 134 CYS B N 1
ATOM 2229 C CA . CYS B 1 134 ? -0.832 -14.547 -9.852 1 75.44 134 CYS B CA 1
ATOM 2230 C C . CYS B 1 134 ? 0.033 -14.867 -11.062 1 75.44 134 CYS B C 1
ATOM 2232 O O . CYS B 1 134 ? 0.982 -14.141 -11.367 1 75.44 134 CYS B O 1
ATOM 2234 N N . VAL B 1 135 ? -0.095 -16.141 -11.609 1 67.69 135 VAL B N 1
ATOM 2235 C CA . VAL B 1 135 ? 0.748 -16.578 -12.719 1 67.69 135 VAL B CA 1
ATOM 2236 C C . VAL B 1 135 ? -0.122 -16.922 -13.922 1 67.69 135 VAL B C 1
ATOM 2238 O O . VAL B 1 135 ? -1.229 -17.438 -13.773 1 67.69 135 VAL B O 1
ATOM 2241 N N . PRO B 1 136 ? 0.161 -16.219 -15.133 1 60.84 136 PRO B N 1
ATOM 2242 C CA . PRO B 1 136 ? -0.663 -16.547 -16.297 1 60.84 136 PRO B CA 1
ATOM 2243 C C . PRO B 1 136 ? -0.963 -18.031 -16.422 1 60.84 136 PRO B C 1
ATOM 2245 O O . PRO B 1 136 ? -2.121 -18.422 -16.594 1 60.84 136 PRO B O 1
ATOM 2248 N N . ASN B 1 137 ? -0.145 -18.766 -16.938 1 53.62 137 ASN B N 1
ATOM 2249 C CA . ASN B 1 137 ? -0.344 -20.109 -17.484 1 53.62 137 ASN B CA 1
ATOM 2250 C C . ASN B 1 137 ? -0.259 -21.172 -16.391 1 53.62 137 ASN B C 1
ATOM 2252 O O . ASN B 1 137 ? -0.398 -22.359 -16.672 1 53.62 137 ASN B O 1
ATOM 2256 N N . GLY B 1 138 ? -0.051 -20.719 -15 1 52.66 138 GLY B N 1
ATOM 2257 C CA . GLY B 1 138 ? 0.32 -21.844 -14.164 1 52.66 138 GLY B CA 1
ATOM 2258 C C . GLY B 1 138 ? -0.56 -21.984 -12.938 1 52.66 138 GLY B C 1
ATOM 2259 O O . GLY B 1 138 ? -1.386 -21.125 -12.648 1 52.66 138 GLY B O 1
ATOM 2260 N N . SER B 1 139 ? -0.738 -23.281 -12.359 1 54.28 139 SER B N 1
ATOM 2261 C CA . SER B 1 139 ? -1.379 -23.797 -11.148 1 54.28 139 SER B CA 1
ATOM 2262 C C . SER B 1 139 ? -0.919 -23.031 -9.914 1 54.28 139 SER B C 1
ATOM 2264 O O . SER B 1 139 ? 0.279 -22.953 -9.633 1 54.28 139 SER B O 1
ATOM 2266 N N . CYS B 1 140 ? -1.454 -21.875 -9.766 1 60.19 140 CYS B N 1
ATOM 2267 C CA . CYS B 1 140 ? -1.128 -21.094 -8.578 1 60.19 140 CYS B CA 1
ATOM 2268 C C . CYS B 1 140 ? -1.552 -21.828 -7.312 1 60.19 140 CYS B C 1
ATOM 2270 O O . CYS B 1 140 ? -2.643 -22.391 -7.254 1 60.19 140 CYS B O 1
ATOM 2272 N N . ASP B 1 141 ? -0.63 -22.328 -6.516 1 59 141 ASP B N 1
ATOM 2273 C CA . ASP B 1 141 ? -0.937 -22.969 -5.238 1 59 141 ASP B CA 1
ATOM 2274 C C . ASP B 1 141 ? -1.356 -21.922 -4.195 1 59 141 ASP B C 1
ATOM 2276 O O . ASP B 1 141 ? -1.16 -22.125 -2.996 1 59 141 ASP B O 1
ATOM 2280 N N . CYS B 1 142 ? -1.841 -20.797 -4.68 1 58.69 142 CYS B N 1
ATOM 2281 C CA . CYS B 1 142 ? -2.229 -19.812 -3.686 1 58.69 142 CYS B CA 1
ATOM 2282 C C . CYS B 1 142 ? -3.234 -20.391 -2.699 1 58.69 142 CYS B C 1
ATOM 2284 O O . CYS B 1 142 ? -3.438 -19.844 -1.615 1 58.69 142 CYS B O 1
ATOM 2286 N N . MET B 1 143 ? -3.93 -21.453 -3.045 1 50.06 143 MET B N 1
ATOM 2287 C CA . MET B 1 143 ? -5.02 -22.031 -2.262 1 50.06 143 MET B CA 1
ATOM 2288 C C . MET B 1 143 ? -4.492 -22.672 -0.979 1 50.06 143 MET B C 1
ATOM 2290 O O . MET B 1 143 ? -5.254 -22.891 -0.033 1 50.06 143 MET B O 1
ATOM 2294 N N . MET B 1 144 ? -3.326 -23.062 -0.912 1 46.78 144 MET B N 1
ATOM 2295 C CA . MET B 1 144 ? -2.965 -23.938 0.196 1 46.78 144 MET B CA 1
ATOM 2296 C C . MET B 1 144 ? -2.873 -23.156 1.503 1 46.78 144 MET B C 1
ATOM 2298 O O . MET B 1 144 ? -2.84 -23.75 2.584 1 46.78 144 MET B O 1
ATOM 2302 N N . GLU B 1 145 ? -2.525 -21.938 1.589 1 44.78 145 GLU B N 1
ATOM 2303 C CA . GLU B 1 145 ? -2.318 -21.312 2.893 1 44.78 145 GLU B CA 1
ATOM 2304 C C . GLU B 1 145 ? -3.645 -20.906 3.529 1 44.78 145 GLU B C 1
ATOM 2306 O O . GLU B 1 145 ? -3.678 -20.438 4.672 1 44.78 145 GLU B O 1
ATOM 2311 N N . MET B 1 146 ? -4.711 -20.797 2.854 1 39.75 146 MET B N 1
ATOM 2312 C CA . MET B 1 146 ? -5.938 -20.25 3.428 1 39.75 146 MET B CA 1
ATOM 2313 C C . MET B 1 146 ? -6.387 -21.078 4.629 1 39.75 146 MET B C 1
ATOM 2315 O O . MET B 1 146 ? -7.156 -20.594 5.465 1 39.75 146 MET B O 1
ATOM 2319 N N . ASP B 1 147 ? -6.438 -22.359 4.559 1 33.53 147 ASP B N 1
ATOM 2320 C CA . ASP B 1 147 ? -7.148 -23.203 5.512 1 33.53 147 ASP B CA 1
ATOM 2321 C C . ASP B 1 147 ? -6.375 -23.328 6.82 1 33.53 147 ASP B C 1
ATOM 2323 O O . ASP B 1 147 ? -6.902 -23.828 7.816 1 33.53 147 ASP B O 1
ATOM 2327 N N . ASN B 1 148 ? -5.039 -23.125 6.91 1 31.03 148 ASN B N 1
ATOM 2328 C CA . ASN B 1 148 ? -4.59 -23.562 8.227 1 31.03 148 ASN B CA 1
ATOM 2329 C C . ASN B 1 148 ? -4.688 -22.438 9.258 1 31.03 148 ASN B C 1
ATOM 2331 O O . ASN B 1 148 ? -4.324 -21.297 8.969 1 31.03 148 ASN B O 1
#

Nearest PDB structures (foldseek):
  1okr-assembly1_A  TM=8.066E-01  e=3.192E-08  Staphylococcus aureus
  1sax-assembly1_A  TM=7.962E-01  e=5.633E-08  Staphylococcus aureus subsp. aureus N315
  1sd6-assembly1_B  TM=7.884E-01  e=1.452E-07  Staphylococcus aureus
  1sd4-assembly1_B  TM=7.272E-01  e=1.500E-06  Staphylococcus aureus
  1xsd-assembly1_A-2  TM=6.934E-01  e=1.322E-06  Staphylococcus aureus

Secondary structure (DSSP, 8-state):
--------HHHHHHHHHHHHHSSB-HHHHHHHHHTT----HHHHHHHHHHHHHHTSEEEEEETTEEEEEESS-HHHHHHHHHHHHHHTS-HHHHHHHHHHHHHHS---HHHHHHHHHHHHHHHTT--S-----SSSSS---GGGGS--/--------HHHHHHHHHHHHHSSB-HHHHHHHHHTT----HHHHHHHHHHHHHHTSEEEEEETTEEEEEESS-HHHHHHHHHHHHHHTS-HHHHHHHHHHHHHHS---HHHHHHHHHHHHHHHTT--S-----SSSSS---GGGGS--

Solvent-accessible surface area (backbone atoms only — not comparable to full-atom values): 17075 Å² total; per-residue (Å²): 125,88,66,83,84,84,72,51,75,70,48,42,59,52,46,51,49,35,51,23,49,41,65,38,35,72,67,56,49,41,60,67,36,45,82,79,36,92,62,53,65,66,56,52,50,51,46,51,50,50,35,37,74,71,58,42,29,43,76,46,78,52,91,95,41,58,36,35,29,55,64,59,57,64,69,62,52,50,39,53,54,52,47,53,56,54,69,73,45,44,50,63,48,43,40,60,41,51,44,52,47,60,74,71,53,72,52,26,42,64,36,46,52,51,43,50,52,53,48,56,61,46,54,75,74,34,41,82,67,63,69,77,68,70,49,91,93,51,82,53,50,63,67,69,67,73,78,113,125,89,65,84,85,82,70,53,74,72,47,43,58,52,47,50,48,34,50,22,49,41,65,39,36,70,66,57,48,42,59,66,37,45,82,78,35,92,63,54,65,67,56,51,50,52,47,51,50,49,34,38,73,71,58,43,30,42,75,44,78,52,89,94,41,59,35,34,29,58,63,60,57,63,68,61,51,48,42,53,53,51,47,53,57,56,69,74,47,44,52,64,49,43,39,60,41,52,43,52,46,59,73,71,54,72,52,25,42,62,37,47,52,53,46,51,52,52,47,56,62,45,56,75,75,33,40,84,66,66,69,78,68,72,48,92,93,52,81,53,51,61,69,68,67,74,80,114

Sequence (296 aa):
MLEKVEISNAEWDVMRVIWALGETTSRQIIEALSDRRQWKPATTKTLIGRLVAKGYVGTRRKGRAYIYYPIIKEQQTINEQILTSFGNICQMHVGQTLATVLNNVELSKDDIKKLESILEVKAKNAPESLPCNCVPNGSCDCMMEMDNMLEKVEISNAEWDVMRVIWALGETTSRQIIEALSDRRQWKPATTKTLIGRLVAKGYVGTRRKGRAYIYYPIIKEQQTINEQILTSFGNICQMHVGQTLATVLNNVELSKDDIKKLESILEVKAKNAPESLPCNCVPNGSCDCMMEMDN

Organism: Ligilactobacillus salivarius (strain UCC118) (NCBI:txid362948)